Protein 6XKE (pdb70)

Radius of gyration: 22.36 Å; Cα contacts (8 Å, |Δi|>4): 364; chains: 3; bounding box: 43×56×66 Å

Secondary structure (DSSP, 8-state):
-HHHHHHHHHHHHT----TTS-HHHHHHHHHHHIIIIIHHHHHHHHTS-TTPPB-HHHHHHHHHHHHHHHHHHHHHHTTT-SSS-TT-HHHHHHHHHHHHHHHHHHHHHHHHHSB-/-HHHHHHHHHHHHT----TTS-HHHHHHHHHHHIIIIIHHHHHHHHTS-TTSPB-HHHHHHHHHHHHHHHHHHHHHHHT--SSS-TTSHHHHHHHHHHHHHHHHHHHHHHHTTSB-/-HHHHHHHHHHHHT----TTS-HHHHHHHHHHHIIIIIHHHHHHHHTS-TTSPB-HHHHHHHHHHHHHHHHHHHHHHTTT-SSS-TTSHHHHHHHHHHHHHHHHHHHHHHHTTSB-

Solvent-accessible surface area: 17767 Å² total; per-residue (Å²): 20,118,76,9,40,152,34,0,52,104,26,14,166,41,30,22,6,14,98,70,26,86,85,96,0,14,96,19,0,94,136,2,11,56,34,53,0,85,62,12,0,34,160,59,0,26,64,11,127,93,82,31,132,17,14,82,78,8,0,110,81,0,7,39,60,0,12,120,15,8,34,47,3,13,16,73,0,0,32,29,2,91,76,58,16,11,36,24,86,76,1,8,84,84,8,86,102,65,4,48,79,53,0,48,89,9,31,98,93,4,96,155,54,2,152,145,16,27,70,7,21,114,28,0,5,97,14,10,150,82,31,106,11,72,124,96,32,102,86,87,0,16,78,6,0,109,28,9,5,32,24,12,0,29,30,13,0,35,98,56,0,25,66,13,127,97,82,31,125,19,17,72,74,9,0,122,91,2,13,71,73,0,87,128,23,5,32,61,4,53,50,62,0,18,170,49,24,169,116,83,66,69,97,24,79,82,1,4,80,86,5,54,36,68,7,22,39,61,0,4,79,18,18,26,104,4,44,147,57,2,157,140,20,101,64,8,29,132,33,0,14,130,24,13,124,74,28,113,30,72,127,98,32,94,89,81,0,18,75,5,0,102,30,8,10,39,23,16,0,17,11,14,0,10,93,56,0,28,69,12,128,98,87,29,131,18,14,86,76,8,0,103,89,0,13,62,65,1,88,110,16,9,30,75,7,51,26,88,0,2,174,30,20,143,113,81,68,67,92,26,98,92,1,13,94,82,8,64,36,86,8,22,43,69,1,4,69,10,17,29,102,4,47,160,55,2,155,148

B-factor: mean 20.12, std 8.15, range [8.11, 71.42]

Sequence (348 aa):
ANNHIRTVLKLFRTIDLDDSKKSFYLTAAKYGIQTQLREPIIRIVGGYLPSTKLSEACVKNMISEVYEIEGDFYSKFSYACEDHAPYSVECLEDARDDYLTQLVELFKETKKCLREANNHIRTVLKLFRTIDLDDSKKSFYLTAAKYGIQTQLREPIIRIVGGYLPSTKLSEACVKNMISEVYEIEGDFYSKFSYACEDHAPYSVECLEDARDDYLTQLVELFKETKKCLREANNHIRTVLKLFRTIDLDDSKKSFYLTAAKYGIQTQLREPIIRIVGGYLPSTKLSEACVKNMISEVYEIEGDFYSKFSYACEDHAPYSVECLEDARDDYLTQLVELFKETKKCLRE

Organism: Anopheles albimanus (NCBI:txid7167)

Nearest PDB structures (foldseek):
  6xke-assembly1_A  TM=9.991E-01  e=1.517E-16  Anopheles albimanus
  8uh2-assembly1_C  TM=9.777E-01  e=3.648E-15  Anopheles albimanus
  6xl7-assembly1_A  TM=9.767E-01  e=8.725E-12  Anopheles freeborni
  6xmb-assembly1_B  TM=8.083E-01  e=5.800E-08  Anopheles stephensi
  6xmb-assembly2_C-2  TM=7.959E-01  e=2.539E-07  Anopheles stephensi

InterPro domains:
  IPR056799 Aegyptin/gSG7 salivary protein-like, four-helix bundle [PF25001] (26-140)

Foldseek 3Di:
DVVVLVLLVVLVVPQDQDVVPDPVLCVLLVVLCVPQPSVVVSVVVVPDDPPFDWDVVLSNVLSVVSNVLSVVLQCQQADVVDPDHRVDVCSNVVSSVVSSVVSNVSRVVSVVRGGD/DVVQLVLLVVLVVPQDQDPVADPVLVVLLVVLCVPQPNVVVSVVVVPDDPPFDFDSVLSNVLSVVSNVLSVVLQCQQAPVPDPDDRVDVVSSVVSNVVSNVSSNVSRVVSVVRGTD/DVVQLVLLVVLVVPQDDDVVADPVLVVLLVVLCVPLPSVVVSVVVVPDDPPFDFDSVLSNVLSVVSVVLSVVLQCQQAPVVDPDHRVDPVSNVVSNVVSNVVSNVSRVVSVVRGGD

Structure (mmCIF, N/CA/C/O backbone):
data_6XKE
#
_entry.id   6XKE
#
_cell.length_a   56.680
_cell.length_b   137.680
_cell.length_c   61.140
_cell.angle_alpha   90.000
_cell.angle_beta   90.000
_cell.angle_gamma   90.000
#
_symmetry.space_group_name_H-M   'P 21 21 2'
#
loop_
_entity.id
_entity.type
_entity.pdbx_description
1 polymer Albicin
2 non-polymer 'BROMIDE ION'
3 water water
#
loop_
_atom_site.group_PDB
_atom_site.id
_atom_site.type_symbol
_atom_site.label_atom_id
_atom_site.label_alt_id
_atom_site.label_comp_id
_atom_site.label_asym_id
_atom_site.label_entity_id
_atom_site.label_seq_id
_atom_site.pdbx_PDB_ins_code
_atom_site.Cartn_x
_atom_site.Cartn_y
_atom_site.Cartn_z
_atom_site.occupancy
_atom_site.B_iso_or_equiv
_atom_site.auth_seq_id
_atom_site.auth_comp_id
_atom_site.auth_asym_id
_atom_site.auth_atom_id
_atom_site.pdbx_PDB_model_num
ATOM 1 N N . ALA A 1 1 ? 15.307 6.182 63.161 1.00 18.87 1 ALA A N 1
ATOM 2 C CA . ALA A 1 1 ? 15.075 7.225 64.155 1.00 19.14 1 ALA A CA 1
ATOM 3 C C . ALA A 1 1 ? 15.516 8.564 63.589 1.00 18.75 1 ALA A C 1
ATOM 4 O O . ALA A 1 1 ? 15.825 8.668 62.408 1.00 17.90 1 ALA A O 1
ATOM 6 N N . ASN A 1 2 ? 15.545 9.595 64.432 1.00 19.87 2 ASN A N 1
ATOM 7 C CA . ASN A 1 2 ? 15.819 10.930 63.916 1.00 19.77 2 ASN A CA 1
ATOM 8 C C . ASN A 1 2 ? 17.275 11.126 63.536 1.00 19.65 2 ASN A C 1
ATOM 9 O O . ASN A 1 2 ? 17.572 12.001 62.717 1.00 19.73 2 ASN A O 1
ATOM 14 N N . ASN A 1 3 ? 18.191 10.338 64.102 1.00 20.22 3 ASN A N 1
ATOM 15 C CA . ASN A 1 3 ? 19.569 10.392 63.632 1.00 20.27 3 ASN A CA 1
ATOM 16 C C . ASN A 1 3 ? 19.666 9.920 62.182 1.00 19.38 3 ASN A C 1
ATOM 17 O O . ASN A 1 3 ? 20.361 10.537 61.370 1.00 18.41 3 ASN A O 1
ATOM 22 N N . HIS A 1 4 ? 18.950 8.847 61.828 1.00 17.80 4 HIS A N 1
ATOM 23 C CA . HIS A 1 4 ? 18.963 8.393 60.438 1.00 16.50 4 HIS A CA 1
ATOM 24 C C . HIS A 1 4 ? 18.321 9.412 59.515 1.00 17.69 4 HIS A C 1
ATOM 25 O O . HIS A 1 4 ? 18.807 9.632 58.398 1.00 17.01 4 HIS A O 1
ATOM 32 N N . ILE A 1 5 ? 17.222 10.027 59.956 1.00 15.81 5 ILE A N 1
ATOM 33 C CA . ILE A 1 5 ? 16.562 11.043 59.141 1.00 15.24 5 ILE A CA 1
ATOM 34 C C . ILE A 1 5 ? 17.522 12.184 58.838 1.00 18.37 5 ILE A C 1
ATOM 35 O O . ILE A 1 5 ? 17.631 12.637 57.689 1.00 16.95 5 ILE A O 1
ATOM 40 N N . ARG A 1 6 ? 18.257 12.640 59.849 1.00 17.97 6 ARG A N 1
ATOM 41 C CA . ARG A 1 6 ? 19.220 13.717 59.652 1.00 17.49 6 ARG A CA 1
ATOM 42 C C . ARG A 1 6 ? 20.256 13.340 58.600 1.00 17.93 6 ARG A C 1
ATOM 43 O O . ARG A 1 6 ? 20.540 14.121 57.687 1.00 17.96 6 ARG A O 1
ATOM 51 N N . THR A 1 7 ? 20.824 12.138 58.711 1.00 18.00 7 THR A N 1
ATOM 52 C CA . THR A 1 7 ? 21.840 11.690 57.759 1.00 18.88 7 THR A CA 1
ATOM 53 C C . THR A 1 7 ? 21.293 11.682 56.342 1.00 17.17 7 THR A C 1
ATOM 54 O O . THR A 1 7 ? 21.950 12.159 55.408 1.00 17.04 7 THR A O 1
ATOM 58 N N . VAL A 1 8 ? 20.076 11.167 56.167 1.00 15.97 8 VAL A N 1
ATOM 59 C CA . VAL A 1 8 ? 19.512 11.032 54.828 1.00 14.94 8 VAL A CA 1
ATOM 60 C C . VAL A 1 8 ? 19.127 12.394 54.265 1.00 16.14 8 VAL A C 1
ATOM 61 O O . VAL A 1 8 ? 19.397 12.685 53.094 1.00 15.73 8 VAL A O 1
ATOM 65 N N . LEU A 1 9 ? 18.525 13.262 55.088 1.00 16.25 9 LEU A N 1
ATOM 66 C CA . LEU A 1 9 ? 18.170 14.592 54.594 1.00 17.19 9 LEU A CA 1
ATOM 67 C C . LEU A 1 9 ? 19.413 15.369 54.185 1.00 19.23 9 LEU A C 1
ATOM 68 O O . LEU A 1 9 ? 19.411 16.052 53.155 1.00 17.58 9 LEU A O 1
ATOM 73 N N . LYS A 1 10 ? 20.495 15.262 54.965 1.00 17.57 10 LYS A N 1
ATOM 74 C CA . LYS A 1 10 ? 21.720 15.969 54.610 1.00 18.62 10 LYS A CA 1
ATOM 75 C C . LYS A 1 10 ? 22.263 15.473 53.273 1.00 20.75 10 LYS A C 1
ATOM 76 O O . LYS A 1 10 ? 22.708 16.277 52.445 1.00 21.51 10 LYS A O 1
ATOM 82 N N . LEU A 1 11 ? 22.177 14.163 53.014 1.00 16.53 11 LEU A N 1
ATOM 83 C CA . LEU A 1 11 ? 22.644 13.644 51.729 1.00 17.72 11 LEU A CA 1
ATOM 84 C C . LEU A 1 11 ? 21.768 14.125 50.580 1.00 18.90 11 LEU A C 1
ATOM 85 O O . LEU A 1 11 ? 22.283 14.466 49.509 1.00 18.74 11 LEU A O 1
ATOM 90 N N . PHE A 1 12 ? 20.447 14.154 50.765 1.00 16.36 12 PHE A N 1
ATOM 91 C CA . PHE A 1 12 ? 19.602 14.668 49.694 1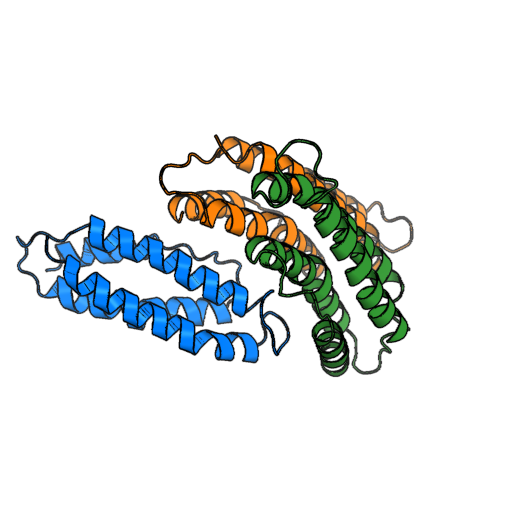.00 14.80 12 PHE A CA 1
ATOM 92 C C . PHE A 1 12 ? 19.870 16.136 49.432 1.00 19.32 12 PHE A C 1
ATOM 93 O O . PHE A 1 12 ? 19.768 16.588 48.282 1.00 18.38 12 PHE A O 1
ATOM 101 N N . ARG A 1 13 ? 20.229 16.892 50.468 1.00 18.84 13 ARG A N 1
ATOM 102 C CA . ARG A 1 13 ? 20.494 18.306 50.246 1.00 21.18 13 ARG A CA 1
ATOM 103 C C . ARG A 1 13 ? 21.761 18.546 49.440 1.00 22.52 13 ARG A C 1
ATOM 104 O O . ARG A 1 13 ? 21.938 19.656 48.925 1.00 26.51 13 ARG A O 1
ATOM 112 N N . THR A 1 14 ? 22.625 17.542 49.290 1.00 20.35 14 THR A N 1
ATOM 113 C CA . THR A 1 14 ? 23.793 17.696 48.434 1.00 26.01 14 THR A CA 1
ATOM 114 C C . THR A 1 14 ? 23.458 17.610 46.948 1.00 23.92 14 THR A C 1
ATOM 115 O O . THR A 1 14 ? 24.313 17.947 46.126 1.00 26.42 14 THR A O 1
ATOM 119 N N . ILE A 1 15 ? 22.249 17.184 46.583 1.00 18.44 15 ILE A N 1
ATOM 120 C CA . ILE A 1 15 ? 21.891 17.061 45.172 1.00 18.52 15 ILE A CA 1
ATOM 121 C C . ILE A 1 15 ? 21.845 18.450 44.549 1.00 17.76 15 ILE A C 1
ATOM 122 O O . ILE A 1 15 ? 21.069 19.311 44.980 1.00 21.51 15 ILE A O 1
ATOM 127 N N . ASP A 1 16 ? 22.660 18.662 43.513 1.00 15.63 16 ASP A N 1
ATOM 128 C CA . ASP A 1 16 ? 22.705 19.914 42.762 1.00 14.45 16 ASP A CA 1
ATOM 129 C C . ASP A 1 16 ? 22.338 19.607 41.312 1.00 15.14 16 ASP A C 1
ATOM 130 O O . ASP A 1 16 ? 23.123 18.986 40.592 1.00 15.21 16 ASP A O 1
ATOM 135 N N . LEU A 1 17 ? 21.155 20.045 40.875 1.00 14.00 17 LEU A N 1
ATOM 136 C CA . LEU A 1 17 ? 20.680 19.725 39.532 1.00 15.77 17 LEU A CA 1
ATOM 137 C C . LEU A 1 17 ? 20.997 20.800 38.498 1.00 17.06 17 LEU A C 1
ATOM 138 O O . LEU A 1 17 ? 20.661 20.606 37.326 1.00 15.45 17 LEU A O 1
ATOM 143 N N . ASP A 1 18 ? 21.635 21.898 38.913 1.00 14.38 18 ASP A N 1
ATOM 144 C CA . ASP A 1 18 ? 21.905 23.119 38.146 1.00 13.64 18 ASP A CA 1
ATOM 145 C C . ASP A 1 18 ? 20.690 24.032 38.210 1.00 15.95 18 ASP A C 1
ATOM 146 O O . ASP A 1 18 ? 19.758 23.921 37.406 1.00 14.63 18 ASP A O 1
ATOM 151 N N . ASP A 1 19 ? 20.715 24.959 39.155 1.00 19.77 19 ASP A N 1
ATOM 152 C CA . ASP A 1 19 ? 19.552 25.793 39.390 1.00 19.28 19 ASP A CA 1
ATOM 153 C C . ASP A 1 19 ? 19.364 26.863 38.329 1.00 19.38 19 ASP A C 1
ATOM 154 O O . ASP A 1 19 ? 18.433 27.672 38.446 1.00 20.52 19 ASP A O 1
ATOM 159 N N . SER A 1 20 ? 20.194 26.891 37.290 1.00 16.73 20 SER A N 1
ATOM 160 C CA . SER A 1 20 ? 19.920 27.774 36.172 1.00 16.20 20 SER A CA 1
ATOM 161 C C . SER A 1 20 ? 19.045 27.121 35.107 1.00 15.14 20 SER A C 1
ATOM 162 O O . SER A 1 20 ? 18.661 27.805 34.149 1.00 18.37 20 SER A O 1
ATOM 165 N N . LYS A 1 21 ? 18.706 25.833 35.249 1.00 14.99 21 LYS A N 1
ATOM 166 C CA . LYS A 1 21 ? 17.773 25.191 34.323 1.00 12.90 21 LYS A CA 1
ATOM 167 C C . LYS A 1 21 ? 16.384 25.835 34.434 1.00 14.74 21 LYS A C 1
ATOM 168 O O . LYS A 1 21 ? 16.076 26.535 35.403 1.00 15.84 21 LYS A O 1
ATOM 174 N N . LYS A 1 22 ? 15.542 25.591 33.425 1.00 14.00 22 LYS A N 1
ATOM 175 C CA . LYS A 1 22 ? 14.188 26.165 33.415 1.00 14.82 22 LYS A CA 1
ATOM 176 C C . LYS A 1 22 ? 13.482 25.897 34.739 1.00 13.98 22 LYS A C 1
ATOM 177 O O . LYS A 1 22 ? 13.496 24.774 35.240 1.00 12.95 22 LYS A O 1
ATOM 183 N N . SER A 1 23 ? 12.848 26.935 35.294 1.00 14.65 23 SER A N 1
ATOM 184 C CA . SER A 1 23 ? 12.222 26.796 36.610 1.00 14.50 23 SER A CA 1
ATOM 185 C C . SER A 1 23 ? 11.208 25.667 36.625 1.00 14.38 23 SER A C 1
ATOM 186 O O . SER A 1 23 ? 11.156 24.880 37.573 1.00 13.27 23 SER A O 1
ATOM 189 N N . PHE A 1 24 ? 10.389 25.576 35.575 1.00 15.14 24 PHE A N 1
ATOM 190 C CA . PHE A 1 24 ? 9.329 24.580 35.573 1.00 13.89 24 PHE A CA 1
ATOM 191 C C . PHE A 1 24 ? 9.880 23.173 35.416 1.00 13.76 24 PHE A C 1
ATOM 192 O O . PHE A 1 24 ? 9.265 22.220 35.910 1.00 14.65 24 PHE A O 1
ATOM 200 N N . TYR A 1 25 ? 11.051 23.026 34.782 1.00 12.21 25 TYR A N 1
ATOM 201 C CA . TYR A 1 25 ? 11.718 21.729 34.735 1.00 12.07 25 TYR A CA 1
ATOM 202 C C . TYR A 1 25 ? 12.248 21.342 36.114 1.00 12.95 25 TYR A C 1
ATOM 203 O O . TYR A 1 25 ? 12.028 20.215 36.584 1.00 12.22 25 TYR A O 1
ATOM 212 N N . LEU A 1 26 ? 12.925 22.276 36.788 1.00 11.98 26 LEU A N 1
ATOM 213 C CA . LEU A 1 26 ? 13.447 21.982 38.119 1.00 11.63 26 LEU A CA 1
ATOM 214 C C . LEU A 1 26 ? 12.323 21.631 39.082 1.00 12.13 26 LEU A C 1
ATOM 215 O O . LEU A 1 26 ? 12.476 20.730 39.915 1.00 11.82 26 LEU A O 1
ATOM 220 N N . THR A 1 27 ? 11.201 22.353 39.000 1.00 11.73 27 THR A N 1
ATOM 221 C CA . THR A 1 27 ? 10.044 22.039 39.834 1.00 11.98 27 THR A CA 1
ATOM 222 C C . THR A 1 27 ? 9.623 20.588 39.650 1.00 11.61 27 THR A C 1
ATOM 223 O O . THR A 1 27 ? 9.399 19.861 40.625 1.00 12.65 27 THR A O 1
ATOM 227 N N . ALA A 1 28 ? 9.518 20.146 38.397 1.00 11.70 28 ALA A N 1
ATOM 228 C CA . ALA A 1 28 ? 9.130 18.763 38.131 1.00 10.80 28 ALA A CA 1
ATOM 229 C C . ALA A 1 28 ? 10.197 17.783 38.597 1.00 11.37 28 ALA A C 1
ATOM 230 O O . ALA A 1 28 ? 9.884 16.772 39.245 1.00 11.47 28 ALA A O 1
ATOM 232 N N . ALA A 1 29 ? 11.460 18.044 38.243 1.00 10.38 29 ALA A N 1
ATOM 233 C CA . ALA A 1 29 ? 12.524 17.100 38.582 1.00 10.59 29 ALA A CA 1
ATOM 234 C C . ALA A 1 29 ? 12.658 16.939 40.092 1.00 10.88 29 ALA A C 1
ATOM 235 O O . ALA A 1 29 ? 12.773 15.812 40.593 1.00 11.63 29 ALA A O 1
ATOM 237 N N . LYS A 1 30 ? 12.607 18.048 40.833 1.00 11.24 30 LYS A N 1
ATOM 238 C CA . LYS A 1 30 ? 12.745 17.984 42.285 1.00 11.34 30 LYS A CA 1
ATOM 239 C C . LYS A 1 30 ? 11.534 17.320 42.919 1.00 11.85 30 LYS A C 1
ATOM 240 O O . LYS A 1 30 ? 11.673 16.557 43.882 1.00 11.61 30 LYS A O 1
ATOM 246 N N . TYR A 1 31 ? 10.340 17.580 42.389 1.00 11.18 31 TYR A N 1
ATOM 247 C CA . TYR A 1 31 ? 9.148 16.966 42.957 1.00 11.21 31 TYR A CA 1
ATOM 248 C C . TYR A 1 31 ? 9.181 15.454 42.771 1.00 11.29 31 TYR A C 1
ATOM 249 O O . TYR A 1 31 ? 8.755 14.699 43.652 1.00 12.51 31 TYR A O 1
ATOM 258 N N . GLY A 1 32 ? 9.685 14.991 41.626 1.00 10.82 32 GLY A N 1
ATOM 259 C CA . GLY A 1 32 ? 9.819 13.555 41.433 1.00 9.91 32 GLY A CA 1
ATOM 260 C C . GLY A 1 32 ? 10.785 12.924 42.420 1.00 12.82 32 GLY A C 1
ATOM 261 O O . GLY A 1 32 ? 10.496 11.865 42.985 1.00 12.76 32 GLY A O 1
ATOM 262 N N . ILE A 1 33 ? 11.929 13.573 42.656 1.00 10.82 33 ILE A N 1
ATOM 263 C CA . ILE A 1 33 ? 12.898 13.054 43.631 1.00 10.42 33 ILE A CA 1
ATOM 264 C C . ILE A 1 33 ? 12.276 13.038 45.023 1.00 13.26 33 ILE A C 1
ATOM 265 O O . ILE A 1 33 ? 12.389 12.050 45.764 1.00 12.76 33 ILE A O 1
ATOM 270 N N . GLN A 1 34 ? 11.606 14.136 45.387 1.00 11.50 34 GLN A N 1
ATOM 271 C CA . GLN A 1 34 ? 10.939 14.247 46.683 1.00 13.17 34 GLN A CA 1
ATOM 272 C C . GLN A 1 34 ? 9.921 13.132 46.886 1.00 15.40 34 GLN A C 1
ATOM 273 O O . GLN A 1 34 ? 9.885 12.490 47.943 1.00 14.18 34 GLN A O 1
ATOM 279 N N . THR A 1 35 ? 9.088 12.873 45.879 1.00 13.09 35 THR A N 1
ATOM 280 C CA . THR A 1 35 ? 7.954 11.987 46.098 1.00 13.19 35 THR A CA 1
ATOM 281 C C . THR A 1 35 ? 8.312 10.526 45.880 1.00 13.52 35 THR A C 1
ATOM 282 O O . THR A 1 35 ? 7.736 9.655 46.537 1.00 15.65 35 THR A O 1
ATOM 286 N N . GLN A 1 36 ? 9.254 10.239 44.990 1.00 12.34 36 GLN A N 1
ATOM 287 C CA . GLN A 1 36 ? 9.580 8.852 44.697 1.00 13.59 36 GLN A CA 1
ATOM 288 C C . GLN A 1 36 ? 10.757 8.328 45.497 1.00 13.86 36 GLN A C 1
ATOM 289 O O . GLN A 1 36 ? 10.921 7.106 45.575 1.00 14.49 36 GLN A O 1
ATOM 295 N N . LEU A 1 37 ? 11.586 9.201 46.073 1.00 13.00 37 LEU A N 1
ATOM 296 C CA . LEU A 1 37 ? 12.798 8.752 46.758 1.00 12.56 37 LEU A CA 1
ATOM 297 C C . LEU A 1 37 ? 12.900 9.308 48.175 1.00 13.79 37 LEU A C 1
ATOM 298 O O . LEU A 1 37 ? 12.979 8.528 49.133 1.00 14.57 37 LEU A O 1
ATOM 303 N N . ARG A 1 38 ? 12.912 10.639 48.329 1.00 12.74 38 ARG A N 1
ATOM 304 C CA . ARG A 1 38 ? 13.209 11.210 49.647 1.00 13.41 38 ARG A CA 1
ATOM 305 C C . ARG A 1 38 ? 12.131 10.857 50.667 1.00 17.71 38 ARG A C 1
ATOM 306 O O . ARG A 1 38 ? 12.436 10.326 51.741 1.00 15.75 38 ARG A O 1
ATOM 314 N N . GLU A 1 39 ? 10.866 11.126 50.344 1.00 15.64 39 GLU A N 1
ATOM 315 C CA . GLU A 1 39 ? 9.797 10.854 51.308 1.00 16.33 39 GLU A CA 1
ATOM 316 C C . GLU A 1 39 ? 9.700 9.379 51.655 1.00 17.49 39 GLU A C 1
ATOM 317 O O . GLU A 1 39 ? 9.627 9.059 52.857 1.00 17.74 39 GLU A O 1
ATOM 323 N N . PRO A 1 40 ? 9.699 8.437 50.710 1.00 15.96 40 PRO A N 1
ATOM 324 C CA . PRO A 1 40 ? 9.599 7.032 51.130 1.00 17.21 40 PRO A CA 1
ATOM 325 C C . PRO A 1 40 ? 10.830 6.544 51.881 1.00 16.64 40 PRO A C 1
ATOM 326 O O . PRO A 1 40 ? 10.682 5.727 52.801 1.00 17.38 40 PRO A O 1
ATOM 330 N N . ILE A 1 41 ? 12.033 7.027 51.554 1.00 16.11 41 ILE A N 1
ATOM 331 C CA . ILE A 1 41 ? 13.211 6.571 52.295 1.00 14.34 41 ILE A CA 1
ATOM 332 C C . ILE A 1 41 ? 13.183 7.118 53.715 1.00 15.25 41 ILE A C 1
ATOM 333 O O . ILE A 1 41 ? 13.517 6.408 54.675 1.00 15.23 41 ILE A O 1
ATOM 338 N N . ILE A 1 42 ? 12.764 8.376 53.873 1.00 15.05 42 ILE A N 1
ATOM 339 C CA . ILE A 1 42 ? 12.662 8.977 55.202 1.00 16.10 42 ILE A CA 1
ATOM 340 C C . ILE A 1 42 ? 11.648 8.226 56.052 1.00 17.35 42 ILE A C 1
ATOM 341 O O . ILE A 1 42 ? 11.860 8.019 57.259 1.00 18.31 42 ILE A O 1
ATOM 346 N N . ARG A 1 43 ? 10.524 7.824 55.451 1.00 18.19 43 ARG A N 1
ATOM 347 C CA . ARG A 1 43 ? 9.556 7.003 56.172 1.00 19.74 43 ARG A CA 1
ATOM 348 C C . ARG A 1 43 ? 10.202 5.729 56.691 1.00 21.32 43 ARG A C 1
ATOM 349 O O . ARG A 1 43 ? 9.997 5.345 57.846 1.00 21.52 43 ARG A O 1
ATOM 357 N N . ILE A 1 44 ? 10.995 5.067 55.852 1.00 17.60 44 ILE A N 1
ATOM 358 C CA . ILE A 1 44 ? 11.619 3.811 56.254 1.00 17.18 44 ILE A CA 1
ATOM 359 C C . ILE A 1 44 ? 12.637 4.040 57.368 1.00 16.84 44 ILE A C 1
ATOM 360 O O . ILE A 1 44 ? 12.571 3.400 58.426 1.00 17.56 44 ILE A O 1
ATOM 365 N N . VAL A 1 45 ? 13.589 4.958 57.164 1.00 17.21 45 VAL A N 1
ATOM 366 C CA . VAL A 1 45 ? 14.674 5.059 58.137 1.00 16.08 45 VAL A CA 1
ATOM 367 C C . VAL A 1 45 ? 14.216 5.746 59.418 1.00 19.11 45 VAL A C 1
ATOM 368 O O . VAL A 1 45 ? 14.811 5.516 60.483 1.00 17.25 45 VAL A O 1
ATOM 372 N N . GLY A 1 46 ? 13.146 6.539 59.363 1.00 16.91 46 GLY A N 1
ATOM 373 C CA . GLY A 1 46 ? 12.576 7.061 60.595 1.00 18.25 46 GLY A CA 1
ATOM 374 C C . GLY A 1 46 ? 12.118 5.969 61.541 1.00 20.24 46 GLY A C 1
ATOM 375 O O . GLY A 1 46 ? 12.163 6.138 62.762 1.00 21.90 46 GLY A O 1
ATOM 376 N N . GLY A 1 47 ? 11.697 4.828 60.999 1.00 17.17 47 GLY A N 1
ATOM 377 C CA . GLY A 1 47 ? 11.256 3.728 61.829 1.00 22.27 47 GLY A CA 1
ATOM 378 C C . GLY A 1 47 ? 12.356 2.892 62.444 1.00 21.31 47 GLY A C 1
ATOM 379 O O . GLY A 1 47 ? 12.066 2.062 63.311 1.00 23.00 47 GLY A O 1
ATOM 380 N N . TYR A 1 48 ? 13.604 3.069 62.020 1.00 19.55 48 TYR A N 1
ATOM 381 C CA . TYR A 1 48 ? 14.684 2.278 62.599 1.00 18.45 48 TYR A CA 1
ATOM 382 C C . TYR A 1 48 ? 14.882 2.622 64.070 1.00 19.56 48 TYR A C 1
ATOM 383 O O . TYR A 1 48 ? 14.707 3.765 64.490 1.00 19.67 48 TYR A O 1
ATOM 392 N N . LEU A 1 49 ? 15.279 1.623 64.851 1.00 20.58 49 LEU A N 1
ATOM 393 C CA . LEU A 1 49 ? 15.771 1.902 66.189 1.00 23.19 49 LEU A CA 1
ATOM 394 C C . LEU A 1 49 ? 17.016 2.780 66.092 1.00 21.57 49 LEU A C 1
ATOM 395 O O . LEU A 1 49 ? 17.778 2.675 65.130 1.00 20.83 49 LEU A O 1
ATOM 400 N N . PRO A 1 50 ? 17.251 3.648 67.080 1.00 22.48 50 PRO A N 1
ATOM 401 C CA . PRO A 1 50 ? 18.392 4.580 66.979 1.00 23.42 50 PRO A CA 1
ATOM 402 C C . PRO A 1 50 ? 19.737 3.901 66.769 1.00 23.03 50 PRO A C 1
ATOM 403 O O . PRO A 1 50 ? 20.602 4.465 66.085 1.00 23.44 50 PRO A O 1
ATOM 407 N N . SER A 1 51 ? 19.927 2.695 67.302 1.00 23.81 51 SER A N 1
ATOM 408 C CA . SER A 1 51 ? 21.195 1.991 67.177 1.00 24.55 51 SER A CA 1
ATOM 409 C C . SER A 1 51 ? 21.339 1.249 65.855 1.00 23.55 51 SER A C 1
ATOM 410 O O . SER A 1 51 ? 22.423 0.730 65.570 1.00 25.01 51 SER A O 1
ATOM 413 N N . THR A 1 52 ? 20.283 1.177 65.053 1.00 22.23 52 THR A N 1
ATOM 414 C CA . THR A 1 52 ? 20.380 0.471 63.785 1.00 24.04 52 THR A CA 1
ATOM 415 C C . THR A 1 52 ? 21.366 1.181 62.868 1.00 22.44 52 THR A C 1
ATOM 416 O O . THR A 1 52 ? 21.389 2.408 62.788 1.00 21.91 52 THR A O 1
ATOM 420 N N . LYS A 1 53 ? 22.212 0.405 62.200 1.00 22.77 53 LYS A N 1
ATOM 421 C CA . LYS A 1 53 ? 23.206 0.970 61.296 1.00 23.42 53 LYS A CA 1
ATOM 422 C C . LYS A 1 53 ? 22.624 1.115 59.891 1.00 24.82 53 LYS A C 1
ATOM 423 O O . LYS A 1 53 ? 22.197 0.134 59.273 1.00 24.65 53 LYS A O 1
ATOM 429 N N . LEU A 1 54 ? 22.597 2.347 59.406 1.00 19.06 54 LEU A N 1
ATOM 430 C CA . LEU A 1 54 ? 22.185 2.674 58.053 1.00 22.21 54 LEU A CA 1
ATOM 431 C C . LEU A 1 54 ? 23.396 2.603 57.132 1.00 23.39 54 LEU A C 1
ATOM 432 O O . LEU A 1 54 ? 24.490 3.025 57.511 1.00 24.33 54 LEU A O 1
ATOM 437 N N . SER A 1 55 ? 23.209 2.048 55.929 1.00 19.95 55 SER A N 1
ATOM 438 C CA . SER A 1 55 ? 24.309 1.961 54.967 1.00 24.87 55 SER A CA 1
ATOM 439 C C . SER A 1 55 ? 24.441 3.283 54.222 1.00 21.64 55 SER A C 1
ATOM 440 O O . SER A 1 55 ? 23.662 3.586 53.315 1.00 20.58 55 SER A O 1
ATOM 443 N N . GLU A 1 56 ? 25.447 4.074 54.592 1.00 24.96 56 GLU A N 1
ATOM 444 C CA . GLU A 1 56 ? 25.666 5.315 53.862 1.00 22.77 56 GLU A CA 1
ATOM 445 C C . GLU A 1 56 ? 26.085 5.039 52.421 1.00 21.33 56 GLU A C 1
ATOM 446 O O . GLU A 1 56 ? 25.702 5.791 51.516 1.00 22.22 56 GLU A O 1
ATOM 452 N N . ALA A 1 57 ? 26.825 3.948 52.186 1.00 23.39 57 ALA A N 1
ATOM 453 C CA . ALA A 1 57 ? 27.194 3.588 50.817 1.00 22.16 57 ALA A CA 1
ATOM 454 C C . ALA A 1 57 ? 25.954 3.373 49.955 1.00 23.43 57 ALA A C 1
ATOM 455 O O . ALA A 1 57 ? 25.901 3.815 48.802 1.00 19.96 57 ALA A O 1
ATOM 457 N N . CYS A 1 58 ? 24.941 2.708 50.509 1.00 19.75 58 CYS A N 1
ATOM 458 C CA . CYS A 1 58 ? 23.680 2.512 49.797 1.00 20.68 58 CYS A CA 1
ATOM 459 C C . CYS A 1 58 ? 23.028 3.842 49.423 1.00 17.27 58 CYS A C 1
ATOM 460 O O . CYS A 1 58 ? 22.575 4.027 48.287 1.00 16.89 58 CYS A O 1
ATOM 463 N N . VAL A 1 59 ? 22.952 4.775 50.377 1.00 16.82 59 VAL A N 1
ATOM 464 C CA . VAL A 1 59 ? 22.319 6.063 50.109 1.00 16.29 59 VAL A CA 1
ATOM 465 C C . VAL A 1 59 ? 23.148 6.870 49.119 1.00 16.95 59 VAL A C 1
ATOM 466 O O . VAL A 1 59 ? 22.602 7.511 48.213 1.00 15.66 59 VAL A O 1
ATOM 470 N N . LYS A 1 60 ? 24.478 6.840 49.263 1.00 18.34 60 LYS A N 1
ATOM 471 C CA . LYS A 1 60 ? 25.326 7.607 48.355 1.00 18.73 60 LYS A CA 1
ATOM 472 C C . LYS A 1 60 ? 25.239 7.071 46.933 1.00 18.48 60 LYS A C 1
ATOM 473 O O . LYS A 1 60 ? 25.260 7.849 45.972 1.00 17.91 60 LYS A O 1
ATOM 479 N N . ASN A 1 61 ? 25.129 5.752 46.769 1.00 18.20 61 ASN A N 1
ATOM 480 C CA . ASN A 1 61 ? 24.948 5.221 45.421 1.00 18.81 61 ASN A CA 1
ATOM 481 C C . ASN A 1 61 ? 23.613 5.656 44.845 1.00 18.97 61 ASN A C 1
ATOM 482 O O . ASN A 1 61 ? 23.501 5.934 43.642 1.00 17.94 61 ASN A O 1
ATOM 487 N N . MET A 1 62 ? 22.586 5.719 45.691 1.00 16.06 62 MET A N 1
ATOM 488 C CA . MET A 1 62 ? 21.300 6.234 45.249 1.00 14.98 62 MET A CA 1
ATOM 489 C C . MET A 1 62 ? 21.445 7.669 44.761 1.00 15.54 62 MET A C 1
ATOM 490 O O . MET A 1 62 ? 20.934 8.011 43.688 1.00 15.90 62 MET A O 1
ATOM 495 N N . ILE A 1 63 ? 22.176 8.504 45.508 1.00 14.66 63 ILE A N 1
ATOM 496 C CA . ILE A 1 63 ? 22.371 9.895 45.087 1.00 16.16 63 ILE A CA 1
ATOM 497 C C . ILE A 1 63 ? 23.047 9.943 43.720 1.00 16.53 63 ILE A C 1
ATOM 498 O O . ILE A 1 63 ? 22.641 10.711 42.837 1.00 15.74 63 ILE A O 1
ATOM 503 N N . SER A 1 64 ? 24.098 9.135 43.533 1.00 14.62 64 SER A N 1
ATOM 504 C CA . SER A 1 64 ? 24.810 9.113 42.250 1.00 17.35 64 SER A CA 1
ATOM 505 C C . SER A 1 64 ? 23.874 8.764 41.101 1.00 18.29 64 SER A C 1
ATOM 506 O O . SER A 1 64 ? 23.961 9.352 40.015 1.00 17.25 64 SER 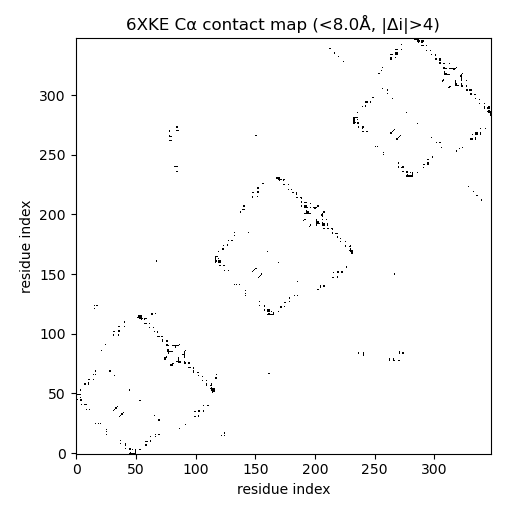A O 1
ATOM 509 N N . GLU A 1 65 ? 22.967 7.812 41.318 1.00 15.88 65 GLU A N 1
ATOM 510 C CA . GLU A 1 65 ? 22.066 7.431 40.240 1.00 15.03 65 GLU A CA 1
ATOM 511 C C . GLU A 1 65 ? 21.020 8.504 39.971 1.00 15.86 65 GLU A C 1
ATOM 512 O O . GLU A 1 65 ? 20.569 8.644 38.826 1.00 16.71 65 GLU A O 1
ATOM 518 N N . VAL A 1 66 ? 20.615 9.263 40.993 1.00 12.93 66 VAL A N 1
ATOM 519 C CA . VAL A 1 66 ? 19.720 10.392 40.752 1.00 11.94 66 VAL A CA 1
ATOM 520 C C . VAL A 1 66 ? 20.330 11.345 39.733 1.00 13.88 66 VAL A C 1
ATOM 521 O O . VAL A 1 66 ? 19.640 11.825 38.824 1.00 13.88 66 VAL A O 1
ATOM 525 N N . TYR A 1 67 ? 21.628 11.629 39.851 1.00 13.72 67 TYR A N 1
ATOM 526 C CA . TYR A 1 67 ? 22.239 12.516 38.863 1.00 12.80 67 TYR A CA 1
ATOM 527 C C . TYR A 1 67 ? 22.158 11.926 37.460 1.00 15.05 67 TYR A C 1
ATOM 528 O O . TYR A 1 67 ? 21.911 12.649 36.487 1.00 15.05 67 TYR A O 1
ATOM 537 N N . GLU A 1 68 ? 22.372 10.620 37.327 1.00 13.94 68 GLU A N 1
ATOM 538 C CA . GLU A 1 68 ? 22.302 10.007 36.004 1.00 13.85 68 GLU A CA 1
ATOM 539 C C . GLU A 1 68 ? 20.882 10.047 35.458 1.00 14.74 68 GLU A C 1
ATOM 540 O O . GLU A 1 68 ? 20.669 10.338 34.270 1.00 14.77 68 GLU A O 1
ATOM 546 N N . ILE A 1 69 ? 19.899 9.756 36.310 1.00 13.08 69 ILE A N 1
ATOM 547 C CA . ILE A 1 69 ? 18.512 9.709 35.859 1.00 13.63 69 ILE A CA 1
ATOM 548 C C . ILE A 1 69 ? 18.013 11.102 35.506 1.00 14.24 69 ILE A C 1
ATOM 549 O O . ILE A 1 69 ? 17.331 11.290 34.488 1.00 13.84 69 ILE A O 1
ATOM 554 N N . GLU A 1 70 ? 18.340 12.101 36.334 1.00 13.70 70 GLU A N 1
ATOM 555 C CA . GLU A 1 70 ? 17.923 13.463 36.016 1.00 12.23 70 GLU A CA 1
ATOM 556 C C . GLU A 1 70 ? 18.637 13.980 34.772 1.00 13.38 70 GLU A C 1
ATOM 557 O O . GLU A 1 70 ? 18.039 14.706 33.971 1.00 13.01 70 GLU A O 1
ATOM 563 N N . GLY A 1 71 ? 19.911 13.623 34.587 1.00 13.49 71 GLY A N 1
ATOM 564 C CA . GLY A 1 71 ? 20.596 14.033 33.371 1.00 13.33 71 GLY A CA 1
ATOM 565 C C . GLY A 1 71 ? 19.915 13.492 32.129 1.00 15.45 71 GLY A C 1
ATOM 566 O O . GLY A 1 71 ? 19.799 14.183 31.114 1.00 14.11 71 GLY A O 1
ATOM 567 N N . ASP A 1 72 ? 19.431 12.253 32.201 1.00 13.77 72 ASP A N 1
ATOM 568 C CA . ASP A 1 72 ? 18.702 11.681 31.074 1.00 13.81 72 ASP A CA 1
ATOM 569 C C . ASP A 1 72 ? 17.398 12.439 30.829 1.00 13.65 72 ASP A C 1
ATOM 570 O O . ASP A 1 72 ? 17.058 12.759 29.681 1.00 14.17 72 ASP A O 1
ATOM 575 N N . PHE A 1 73 ? 16.659 12.730 31.903 1.00 13.01 73 PHE A N 1
ATOM 576 C CA . PHE A 1 73 ? 15.436 13.528 31.818 1.00 11.73 73 PHE A CA 1
ATOM 577 C C . PHE A 1 73 ? 15.725 14.866 31.154 1.00 11.57 73 PHE A C 1
ATOM 578 O O . PHE A 1 73 ? 15.036 15.273 30.209 1.00 12.07 73 PHE A O 1
ATOM 586 N N . TYR A 1 74 ? 16.784 15.539 31.608 1.00 12.03 74 TYR A N 1
ATOM 587 C CA . TYR A 1 74 ? 17.072 16.873 31.087 1.00 11.90 74 TYR A CA 1
ATOM 588 C C . TYR A 1 74 ? 17.429 16.830 29.608 1.00 13.39 74 TYR A C 1
ATOM 589 O O . TYR A 1 74 ? 17.023 17.715 28.842 1.00 14.94 74 TYR A O 1
ATOM 598 N N . SER A 1 75 ? 18.187 15.818 29.190 1.00 13.14 75 SER A N 1
ATOM 599 C CA . SER A 1 75 ? 18.539 15.716 27.775 1.00 13.80 75 SER A CA 1
ATOM 600 C C . SER A 1 75 ? 17.287 15.558 26.918 1.00 14.94 75 SER A C 1
ATOM 601 O O . SER A 1 75 ? 17.156 16.203 25.871 1.00 16.06 75 SER A O 1
ATOM 604 N N . LYS A 1 76 ? 16.333 14.744 27.369 1.00 12.66 76 LYS A N 1
ATOM 605 C CA . LYS A 1 76 ? 15.108 14.528 26.607 1.00 13.24 76 LYS A CA 1
ATOM 606 C C . LYS A 1 76 ? 14.147 15.707 26.696 1.00 13.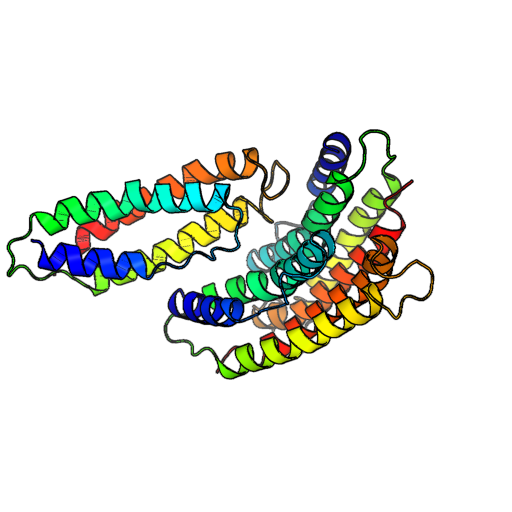84 76 LYS A C 1
ATOM 607 O O . LYS A 1 76 ? 13.310 15.879 25.800 1.00 16.55 76 LYS A O 1
ATOM 613 N N . PHE A 1 77 ? 14.264 16.513 27.748 1.00 12.54 77 PHE A N 1
ATOM 614 C CA . PHE A 1 77 ? 13.493 17.743 27.866 1.00 14.50 77 PHE A CA 1
ATOM 615 C C . PHE A 1 77 ? 14.020 18.809 26.924 1.00 15.82 77 PHE A C 1
ATOM 616 O O . PHE A 1 77 ? 13.244 19.635 26.417 1.00 16.78 77 PHE A O 1
ATOM 624 N N . SER A 1 78 ? 15.325 18.797 26.678 1.00 13.63 78 SER A N 1
ATOM 625 C CA . SER A 1 78 ? 15.952 19.864 25.919 1.00 15.74 78 SER A CA 1
ATOM 626 C C . SER A 1 78 ? 16.452 19.358 24.566 1.00 13.40 78 SER A C 1
ATOM 627 O O . SER A 1 78 ? 15.635 19.062 23.688 1.00 15.08 78 SER A O 1
ATOM 630 N N . TYR A 1 79 ? 17.774 19.265 24.378 1.00 14.09 79 TYR A N 1
ATOM 631 C CA . TYR A 1 79 ? 18.327 19.130 23.027 1.00 14.74 79 TYR A CA 1
ATOM 632 C C . TYR A 1 79 ? 17.930 17.823 22.350 1.00 15.23 79 TYR A C 1
ATOM 633 O O . TYR A 1 79 ? 17.807 17.784 21.115 1.00 16.25 79 TYR A O 1
ATOM 642 N N . ALA A 1 80 ? 17.719 16.760 23.119 1.00 14.72 80 ALA A N 1
ATOM 643 C CA . ALA A 1 80 ? 17.401 15.463 22.541 1.00 16.28 80 ALA A CA 1
ATOM 644 C C . ALA A 1 80 ? 15.903 15.227 22.419 1.00 17.83 80 ALA A C 1
ATOM 645 O O . ALA A 1 80 ? 15.491 14.127 22.036 1.00 20.13 80 ALA A O 1
ATOM 647 N N . CYS A 1 81 ? 15.082 16.229 22.705 1.00 15.21 81 CYS A N 1
ATOM 648 C CA . CYS A 1 81 ? 13.653 16.061 22.514 1.00 19.35 81 CYS A CA 1
ATOM 649 C C . CYS A 1 81 ? 13.330 15.849 21.047 1.00 23.63 81 CYS A C 1
ATOM 650 O O . CYS A 1 81 ? 13.689 16.661 20.190 1.00 20.88 81 CYS A O 1
ATOM 653 N N . GLU A 1 82 ? 12.596 14.782 20.778 1.00 31.74 82 GLU A N 1
ATOM 654 C CA . GLU A 1 82 ? 12.398 14.258 19.438 1.00 37.42 82 GLU A CA 1
ATOM 655 C C . GLU A 1 82 ? 11.202 14.897 18.740 1.00 35.76 82 GLU A C 1
ATOM 656 O O . GLU A 1 82 ? 11.308 15.323 17.586 1.00 35.93 82 GLU A O 1
ATOM 662 N N . ASP A 1 83 ? 10.074 15.002 19.436 1.00 33.92 83 ASP A N 1
ATOM 663 C CA . ASP A 1 83 ? 8.805 15.313 18.798 1.00 35.46 83 ASP A CA 1
ATOM 664 C C . ASP A 1 83 ? 8.402 16.773 18.934 1.00 30.41 83 ASP A C 1
ATOM 665 O O . ASP A 1 83 ? 7.434 17.188 18.290 1.00 34.36 83 ASP A O 1
ATOM 670 N N . HIS A 1 84 ? 9.105 17.557 19.748 1.00 27.05 84 HIS A N 1
ATOM 671 C CA . HIS A 1 84 ? 8.705 18.932 20.015 1.00 22.71 84 HIS A CA 1
ATOM 672 C C . HIS A 1 84 ? 9.944 19.793 20.207 1.00 25.04 84 HIS A C 1
ATOM 673 O O . HIS A 1 84 ? 11.077 19.306 20.190 1.00 23.09 84 HIS A O 1
ATOM 680 N N . ALA A 1 85 ? 9.710 21.086 20.389 1.00 21.27 85 ALA A N 1
ATOM 681 C CA . ALA A 1 85 ? 10.805 22.034 20.536 1.00 22.94 85 ALA A CA 1
ATOM 682 C C . ALA A 1 85 ? 11.485 21.857 21.889 1.00 18.49 85 ALA A C 1
ATOM 683 O O . ALA A 1 85 ? 10.805 21.650 22.900 1.00 19.40 85 ALA A O 1
ATOM 685 N N . PRO A 1 86 ? 12.814 21.937 21.943 1.00 15.95 86 PRO A N 1
ATOM 686 C CA . PRO A 1 86 ? 13.498 21.852 23.237 1.00 15.11 86 PRO A CA 1
ATOM 687 C C . PRO A 1 86 ? 12.873 22.811 24.241 1.00 19.57 86 PRO A C 1
ATOM 688 O O . PRO A 1 86 ? 12.469 23.927 23.897 1.00 19.80 86 PRO A O 1
ATOM 692 N N . TYR A 1 87 ? 12.740 22.331 25.475 1.00 17.31 87 TYR A N 1
ATOM 693 C CA . TYR A 1 87 ? 12.142 23.032 26.619 1.00 19.32 87 TYR A CA 1
ATOM 694 C C . TYR A 1 87 ? 10.622 23.134 26.556 1.00 17.77 87 TYR A C 1
ATOM 695 O O . TYR A 1 87 ? 10.014 23.747 27.445 1.00 20.24 87 TYR A O 1
ATOM 704 N N . SER A 1 88 ? 9.973 22.523 25.572 1.00 21.56 88 SER A N 1
ATOM 705 C CA . SER A 1 88 ? 8.523 22.607 25.504 1.00 18.95 88 SER A CA 1
ATOM 706 C C . SER A 1 88 ? 7.877 21.743 26.593 1.00 20.53 88 SER A C 1
ATOM 707 O O . SER A 1 88 ? 8.467 20.783 27.098 1.00 20.21 88 SER A O 1
ATOM 710 N N . VAL A 1 89 ? 6.641 22.101 26.954 1.00 21.47 89 VAL A N 1
ATOM 711 C CA . VAL A 1 89 ? 5.934 21.328 27.966 1.00 22.38 89 VAL A CA 1
ATOM 712 C C . VAL A 1 89 ? 5.646 19.936 27.440 1.00 23.59 89 VAL A C 1
ATOM 713 O O . VAL A 1 89 ? 5.587 18.970 28.214 1.00 20.39 89 VAL A O 1
ATOM 717 N N . GLU A 1 90 ? 5.500 19.800 26.122 1.00 21.16 90 GLU A N 1
ATOM 718 C CA . GLU A 1 90 ? 5.322 18.474 25.548 1.00 24.19 90 GLU A CA 1
ATOM 719 C C . GLU A 1 90 ? 6.570 17.631 25.753 1.00 22.04 90 GLU A C 1
ATOM 720 O O . GLU A 1 90 ? 6.470 16.439 26.056 1.00 21.46 90 GLU A O 1
ATOM 726 N N . CYS A 1 91 ? 7.752 18.229 25.576 1.00 23.52 91 CYS A N 1
ATOM 727 C CA . CYS A 1 91 ? 8.989 17.489 25.805 1.00 18.85 91 CYS A CA 1
ATOM 728 C C . CYS A 1 91 ? 9.114 17.083 27.261 1.00 18.58 91 CYS A C 1
ATOM 729 O O . CYS A 1 91 ? 9.497 15.946 27.569 1.00 16.84 91 CYS A O 1
ATOM 732 N N . LEU A 1 92 ? 8.846 18.023 28.173 1.00 17.45 92 LEU A N 1
ATOM 733 C CA . LEU A 1 92 ? 8.878 17.694 29.593 1.00 18.27 92 LEU A CA 1
ATOM 734 C C . LEU A 1 92 ? 7.916 16.554 29.895 1.00 16.13 92 LEU A C 1
ATOM 735 O O . LEU A 1 92 ? 8.309 15.539 30.481 1.00 15.98 92 LEU A O 1
ATOM 740 N N . GLU A 1 93 ? 6.649 16.703 29.492 1.00 15.87 93 GLU A N 1
ATOM 741 C CA . GLU A 1 93 ? 5.652 15.679 29.783 1.00 19.18 93 GLU A CA 1
ATOM 742 C C . GLU A 1 93 ? 6.004 14.357 29.113 1.00 19.61 93 GLU A C 1
ATOM 743 O O . GLU A 1 93 ? 5.848 13.291 29.720 1.00 23.84 93 GLU A O 1
ATOM 749 N N . ASP A 1 94 ? 6.494 14.407 27.867 1.00 20.59 94 ASP A N 1
ATOM 750 C CA . ASP A 1 94 ? 6.859 13.183 27.154 1.00 22.20 94 ASP A CA 1
ATOM 751 C C . ASP A 1 94 ? 8.022 12.437 27.800 1.00 22.32 94 ASP A C 1
ATOM 752 O O . ASP A 1 94 ? 8.131 11.221 27.603 1.00 28.07 94 ASP A O 1
ATOM 757 N N . ALA A 1 95 ? 8.893 13.125 28.546 1.00 17.94 95 ALA A N 1
ATOM 758 C CA . ALA A 1 95 ? 10.017 12.481 29.217 1.00 16.74 95 ALA A CA 1
ATOM 759 C C . ALA A 1 95 ? 9.751 12.198 30.686 1.00 17.69 95 ALA A C 1
ATOM 760 O O . ALA A 1 95 ? 10.478 11.406 31.290 1.00 15.31 95 ALA A O 1
ATOM 762 N N . ARG A 1 96 ? 8.719 12.810 31.264 1.00 16.41 96 ARG A N 1
ATOM 763 C CA . ARG A 1 96 ? 8.544 12.743 32.709 1.00 14.12 96 ARG A CA 1
ATOM 764 C C . ARG A 1 96 ? 8.128 11.348 33.172 1.00 14.33 96 ARG A C 1
ATOM 765 O O . ARG A 1 96 ? 8.587 10.890 34.227 1.00 14.27 96 ARG A O 1
ATOM 773 N N . ASP A 1 97 ? 7.267 10.656 32.410 1.00 17.78 97 ASP A N 1
ATOM 774 C CA . ASP A 1 97 ? 6.819 9.333 32.841 1.00 20.25 97 ASP A CA 1
ATOM 775 C C . ASP A 1 97 ? 8.000 8.385 33.005 1.00 20.60 97 ASP A C 1
ATOM 776 O O . ASP A 1 97 ? 8.075 7.647 33.990 1.00 19.81 97 ASP A O 1
ATOM 781 N N . ASP A 1 98 ? 8.949 8.411 32.063 1.00 18.67 98 ASP A N 1
ATOM 782 C CA . ASP A 1 98 ? 10.083 7.498 32.179 1.00 20.12 98 ASP A CA 1
ATOM 783 C C . ASP A 1 98 ? 11.038 7.919 33.284 1.00 17.81 98 ASP A C 1
ATOM 784 O O . ASP A 1 98 ? 11.644 7.059 33.934 1.00 16.81 98 ASP A O 1
ATOM 789 N N . TYR A 1 99 ? 11.210 9.226 33.482 1.00 14.24 99 TYR A N 1
ATOM 790 C CA . TYR A 1 99 ? 11.983 9.721 34.614 1.00 12.08 99 TYR A CA 1
ATOM 791 C C . TYR A 1 99 ? 11.450 9.135 35.911 1.00 14.11 99 TYR A C 1
ATOM 792 O O . TYR A 1 99 ? 12.208 8.591 36.723 1.00 12.55 99 TYR A O 1
ATOM 801 N N . LEU A 1 100 ? 10.133 9.205 36.098 1.00 12.90 100 LEU A N 1
ATOM 802 C CA . LEU A 1 100 ? 9.536 8.684 37.323 1.00 13.04 100 LEU A CA 1
ATOM 803 C C . LEU A 1 100 ? 9.665 7.168 37.405 1.00 14.06 100 LEU A C 1
ATOM 804 O O . LEU A 1 100 ? 9.918 6.627 38.485 1.00 14.67 100 LEU A O 1
ATOM 809 N N . THR A 1 101 ? 9.485 6.466 36.281 1.00 15.38 101 THR A N 1
ATOM 810 C CA . THR A 1 101 ? 9.663 5.016 36.283 1.00 16.54 101 THR A CA 1
ATOM 811 C C . THR A 1 101 ? 11.066 4.643 36.738 1.00 15.31 101 THR A C 1
ATOM 812 O O . THR A 1 101 ? 11.249 3.701 37.525 1.00 16.81 101 THR A O 1
ATOM 816 N N . GLN A 1 102 ? 12.066 5.385 36.266 1.00 14.47 102 GLN A N 1
ATOM 817 C CA . GLN A 1 102 ? 13.441 5.104 36.657 1.00 13.90 102 GLN A CA 1
ATOM 818 C C . GLN A 1 102 ? 13.670 5.399 38.133 1.00 14.28 102 GLN A C 1
ATOM 819 O O . GLN A 1 102 ? 14.387 4.651 38.808 1.00 15.44 102 GLN A O 1
ATOM 825 N N . LEU A 1 103 ? 13.067 6.472 38.658 1.00 13.77 103 LEU A N 1
ATOM 826 C CA . LEU A 1 103 ? 13.184 6.758 40.088 1.00 12.77 103 LEU A CA 1
ATOM 827 C C . LEU A 1 103 ? 12.519 5.675 40.932 1.00 14.18 103 LEU A C 1
ATOM 828 O O . LEU A 1 103 ? 13.035 5.314 41.996 1.00 14.17 103 LEU A O 1
ATOM 833 N N . VAL A 1 104 ? 11.367 5.157 40.490 1.00 13.74 104 VAL A N 1
ATOM 834 C CA . VAL A 1 104 ? 10.697 4.088 41.226 1.00 15.85 104 VAL A CA 1
ATOM 835 C C . VAL A 1 104 ? 11.572 2.846 41.275 1.00 17.34 104 VAL A C 1
ATOM 836 O O . VAL A 1 104 ? 11.682 2.185 42.316 1.00 17.02 104 VAL A O 1
ATOM 840 N N . GLU A 1 105 ? 12.209 2.510 40.154 1.00 16.76 105 GLU A N 1
ATOM 841 C CA . GLU A 1 105 ? 13.090 1.349 40.147 1.00 17.05 105 GLU A CA 1
ATOM 842 C C . GLU A 1 105 ? 14.287 1.563 41.065 1.00 15.24 105 GLU A C 1
ATOM 843 O O . GLU A 1 105 ? 14.706 0.636 41.778 1.00 18.06 105 GLU A O 1
ATOM 849 N N . LEU A 1 106 ? 14.837 2.778 41.073 1.00 15.42 106 LEU A N 1
ATOM 850 C CA . LEU A 1 106 ? 15.943 3.087 41.970 1.00 13.45 106 LEU A CA 1
ATOM 851 C C . LEU A 1 106 ? 15.521 2.974 43.429 1.00 16.22 106 LEU A C 1
ATOM 852 O O . LEU A 1 106 ? 16.273 2.447 44.258 1.00 15.08 106 LEU A O 1
ATOM 857 N N . PHE A 1 107 ? 14.318 3.458 43.764 1.00 14.08 107 PHE A N 1
ATOM 858 C CA . PHE A 1 107 ? 13.816 3.291 45.124 1.00 13.25 107 PHE A CA 1
ATOM 859 C C . PHE A 1 107 ? 13.763 1.820 45.510 1.00 15.83 107 PHE A C 1
ATOM 860 O O . PHE A 1 107 ? 14.236 1.436 46.583 1.00 16.47 107 PHE A O 1
ATOM 868 N N . LYS A 1 108 ? 13.195 0.979 44.640 1.00 14.81 108 LYS A N 1
ATOM 869 C CA . LYS A 1 108 ? 13.056 -0.442 44.962 1.00 18.33 108 LYS A CA 1
ATOM 870 C C . LYS A 1 108 ? 14.410 -1.096 45.214 1.00 19.69 108 LYS A C 1
ATOM 871 O O . LYS A 1 108 ? 14.555 -1.902 46.141 1.00 21.77 108 LYS A O 1
ATOM 877 N N . GLU A 1 109 ? 15.418 -0.747 44.414 1.00 17.01 109 GLU A N 1
ATOM 878 C CA . GLU A 1 109 ? 16.750 -1.306 44.620 1.00 20.35 109 GLU A CA 1
ATOM 879 C C . GLU A 1 109 ? 17.396 -0.752 45.883 1.00 18.41 109 GLU A C 1
ATOM 880 O O . GLU A 1 109 ? 18.064 -1.495 46.619 1.00 18.59 109 GLU A O 1
ATOM 886 N N . THR A 1 110 ? 17.210 0.545 46.145 1.00 17.18 110 THR A N 1
ATOM 887 C CA . THR A 1 110 ? 17.821 1.169 47.316 1.00 15.73 110 THR A CA 1
ATOM 888 C C . THR A 1 110 ? 17.263 0.584 48.604 1.00 17.15 110 THR A C 1
ATOM 889 O O . THR A 1 110 ? 18.010 0.365 49.569 1.00 16.69 110 THR A O 1
ATOM 893 N N . LYS A 1 111 ? 15.956 0.295 48.631 1.00 18.08 111 LYS A N 1
ATOM 894 C CA . LYS A 1 111 ? 15.356 -0.323 49.815 1.00 19.12 111 LYS A CA 1
ATOM 895 C C . LYS A 1 111 ? 16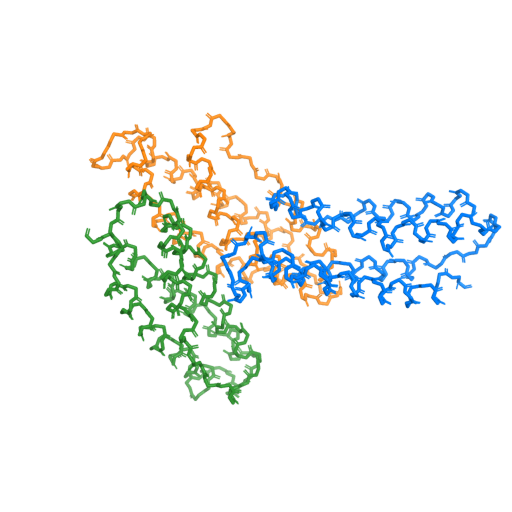.117 -1.562 50.247 1.00 21.00 111 LYS A C 1
ATOM 896 O O . LYS A 1 111 ? 16.251 -1.835 51.448 1.00 22.40 111 LYS A O 1
ATOM 902 N N . LYS A 1 112 ? 16.625 -2.328 49.282 1.00 20.80 112 LYS A N 1
ATOM 903 C CA . LYS A 1 112 ? 17.279 -3.590 49.608 1.00 21.63 112 LYS A CA 1
ATOM 904 C C . LYS A 1 112 ? 18.583 -3.391 50.377 1.00 21.97 112 LYS A C 1
ATOM 905 O O . LYS A 1 112 ? 18.994 -4.287 51.119 1.00 24.86 112 LYS A O 1
ATOM 911 N N . CYS A 1 113 ? 19.251 -2.248 50.227 1.00 20.90 113 CYS A N 1
ATOM 912 C CA . CYS A 1 113 ? 20.563 -2.077 50.842 1.00 22.36 113 CYS A CA 1
ATOM 913 C C . CYS A 1 113 ? 20.585 -1.092 52.006 1.00 20.67 113 CYS A C 1
ATOM 914 O O . CYS A 1 113 ? 21.658 -0.873 52.581 1.00 21.03 113 CYS A O 1
ATOM 917 N N . LEU A 1 114 ? 19.441 -0.522 52.391 1.00 19.07 114 LEU A N 1
ATOM 918 C CA . LEU A 1 114 ? 19.450 0.541 53.397 1.00 19.65 114 LEU A CA 1
ATOM 919 C C . LEU A 1 114 ? 19.996 0.044 54.729 1.00 22.62 114 LEU A C 1
ATOM 920 O O . LEU A 1 114 ? 20.768 0.747 55.393 1.00 22.24 114 LEU A O 1
ATOM 925 N N . ARG A 1 115 ? 19.637 -1.175 55.121 1.00 20.00 115 ARG A N 1
ATOM 926 C CA . ARG A 1 115 ? 20.098 -1.717 56.390 1.00 24.81 115 ARG A CA 1
ATOM 927 C C . ARG A 1 115 ? 21.477 -2.313 56.187 1.00 29.27 115 ARG A C 1
ATOM 928 O O . ARG A 1 115 ? 21.677 -3.160 55.309 1.00 27.77 115 ARG A O 1
ATOM 936 N N . GLU A 1 116 ? 22.428 -1.853 56.981 1.00 31.69 116 GLU A N 1
ATOM 937 C CA . GLU A 1 116 ? 23.792 -2.318 56.874 1.00 36.40 116 GLU A CA 1
ATOM 938 C C . GLU A 1 116 ? 23.940 -3.737 57.421 1.00 41.25 116 GLU A C 1
ATOM 939 O O . GLU A 1 116 ? 23.210 -4.145 58.327 1.00 37.36 116 GLU A O 1
ATOM 945 N N . ALA B 1 1 ? 31.249 11.583 37.234 1.00 16.75 1 ALA B N 1
ATOM 946 C CA . ALA B 1 1 ? 30.256 11.205 38.243 1.00 18.02 1 ALA B CA 1
ATOM 947 C C . ALA B 1 1 ? 29.666 12.431 38.932 1.00 19.51 1 ALA B C 1
ATOM 948 O O . ALA B 1 1 ? 29.968 13.573 38.571 1.00 15.89 1 ALA B O 1
ATOM 950 N N . ASN B 1 2 ? 28.829 12.202 39.944 1.00 18.71 2 ASN B N 1
ATOM 951 C CA . ASN B 1 2 ? 28.104 13.324 40.529 1.00 16.22 2 ASN B CA 1
ATOM 952 C C . ASN B 1 2 ? 29.015 14.255 41.318 1.00 16.54 2 ASN B C 1
ATOM 953 O O . ASN B 1 2 ? 28.736 15.456 41.388 1.00 15.88 2 ASN B O 1
ATOM 958 N N . ASN B 1 3 ? 30.091 13.735 41.920 1.00 17.65 3 ASN B N 1
ATOM 959 C CA . ASN B 1 3 ? 31.033 14.622 42.595 1.00 16.91 3 ASN B CA 1
ATOM 960 C C . ASN B 1 3 ? 31.627 15.631 41.622 1.00 16.40 3 ASN B C 1
ATOM 961 O O . ASN B 1 3 ? 31.808 16.806 41.964 1.00 16.38 3 ASN B O 1
ATOM 966 N N . HIS B 1 4 ? 31.924 15.190 40.400 1.00 14.75 4 HIS B N 1
ATOM 967 C CA . HIS B 1 4 ? 32.472 16.089 39.388 1.00 14.29 4 HIS B CA 1
ATOM 968 C C . HIS B 1 4 ? 31.447 17.131 38.968 1.00 13.03 4 HIS B C 1
ATOM 969 O O . HIS B 1 4 ? 31.782 18.311 38.789 1.00 13.86 4 HIS B O 1
ATOM 976 N N . ILE B 1 5 ? 30.202 16.702 38.771 1.00 12.86 5 ILE B N 1
ATOM 977 C CA . ILE B 1 5 ? 29.133 17.630 38.408 1.00 13.18 5 ILE B CA 1
ATOM 978 C C . ILE B 1 5 ? 28.987 18.710 39.472 1.00 13.84 5 ILE B C 1
ATOM 979 O O . ILE B 1 5 ? 28.949 19.906 39.156 1.00 12.46 5 ILE B O 1
ATOM 984 N N . ARG B 1 6 ? 28.939 18.302 40.749 1.00 13.67 6 ARG B N 1
ATOM 985 C CA . ARG B 1 6 ? 28.855 19.250 41.858 1.00 14.92 6 ARG B CA 1
ATOM 986 C C . ARG B 1 6 ? 29.970 20.280 41.803 1.00 15.10 6 ARG B C 1
ATOM 987 O O . ARG B 1 6 ? 29.735 21.480 41.985 1.00 15.11 6 ARG B O 1
ATOM 995 N N . THR B 1 7 ? 31.202 19.823 41.578 1.00 12.86 7 THR B N 1
ATOM 996 C CA . THR B 1 7 ? 32.333 20.746 41.531 1.00 14.54 7 THR B CA 1
ATOM 997 C C . THR B 1 7 ? 32.194 21.734 40.382 1.00 13.17 7 THR B C 1
ATOM 998 O O . THR B 1 7 ? 32.386 22.947 40.557 1.00 13.70 7 THR B O 1
ATOM 1002 N N . VAL B 1 8 ? 31.853 21.235 39.192 1.00 11.90 8 VAL B N 1
ATOM 1003 C CA . VAL B 1 8 ? 31.734 22.118 38.038 1.00 11.57 8 VAL B CA 1
ATOM 1004 C C . VAL B 1 8 ? 30.609 23.124 38.253 1.00 11.79 8 VAL B C 1
ATOM 1005 O O . VAL B 1 8 ? 30.773 24.318 37.986 1.00 12.38 8 VAL B O 1
ATOM 1009 N N . LEU B 1 9 ? 29.464 22.673 38.771 1.00 13.06 9 LEU B N 1
ATOM 1010 C CA . LEU B 1 9 ? 28.365 23.608 39.000 1.00 13.44 9 LEU B CA 1
ATOM 1011 C C . LEU B 1 9 ? 28.740 24.664 40.035 1.00 13.63 9 LEU B C 1
ATOM 1012 O O . LEU B 1 9 ? 28.385 25.845 39.884 1.00 14.08 9 LEU B O 1
ATOM 1017 N N . LYS B 1 10 ? 29.462 24.260 41.088 1.00 13.33 10 LYS B N 1
ATOM 1018 C CA . LYS B 1 10 ? 29.921 25.219 42.093 1.00 14.47 10 LYS B CA 1
ATOM 1019 C C . LYS B 1 10 ? 30.772 26.306 41.452 1.00 13.72 10 LYS B C 1
ATOM 1020 O O . LYS B 1 10 ? 30.615 27.500 41.754 1.00 15.64 10 LYS B O 1
ATOM 1026 N N . LEU B 1 11 ? 31.689 25.913 40.564 1.00 13.80 11 LEU B N 1
ATOM 1027 C CA . LEU B 1 11 ? 32.540 26.914 39.931 1.00 13.36 11 LEU B CA 1
ATOM 1028 C C . LEU B 1 11 ? 31.753 27.789 38.955 1.00 12.92 11 LEU B C 1
ATOM 1029 O O . LEU B 1 11 ? 31.938 29.009 38.929 1.00 14.13 11 LEU B O 1
ATOM 1034 N N . PHE B 1 12 ? 30.832 27.208 38.178 1.00 11.97 12 PHE B N 1
ATOM 1035 C CA . PHE B 1 12 ? 30.046 28.053 37.283 1.00 12.19 12 PHE B CA 1
ATOM 1036 C C . PHE B 1 12 ? 29.174 29.038 38.057 1.00 13.85 12 PHE B C 1
ATOM 1037 O O . PHE B 1 12 ? 28.922 30.147 37.577 1.00 15.86 12 PHE B O 1
ATOM 1045 N N . ARG B 1 13 ? 28.721 28.673 39.255 1.00 13.75 13 ARG B N 1
ATOM 1046 C CA . ARG B 1 13 ? 27.937 29.617 40.045 1.00 15.37 13 ARG B CA 1
ATOM 1047 C C . ARG B 1 13 ? 28.730 30.856 40.442 1.00 17.50 13 ARG B C 1
ATOM 1048 O O . ARG B 1 13 ? 28.121 31.890 40.746 1.00 20.13 13 ARG B O 1
ATOM 1056 N N . THR B 1 14 ? 30.061 30.795 40.432 1.00 16.09 14 THR B N 1
ATOM 1057 C CA . THR B 1 14 ? 30.830 31.986 40.774 1.00 17.01 14 THR B CA 1
ATOM 1058 C C . THR B 1 14 ? 30.852 33.034 39.665 1.00 18.07 14 THR B C 1
ATOM 1059 O O . THR B 1 14 ? 31.247 34.173 39.943 1.00 20.61 14 THR B O 1
ATOM 1063 N N . ILE B 1 15 ? 30.435 32.701 38.438 1.00 15.96 15 ILE B N 1
ATOM 1064 C CA . ILE B 1 15 ? 30.413 33.693 37.361 1.00 14.87 15 ILE B CA 1
ATOM 1065 C C . ILE B 1 15 ? 29.411 34.782 37.712 1.00 18.97 15 ILE B C 1
ATOM 1066 O O . ILE B 1 15 ? 28.236 34.502 37.972 1.00 19.24 15 ILE B O 1
ATOM 1071 N N . ASP B 1 16 ? 29.875 36.032 37.747 1.00 16.92 16 ASP B N 1
ATOM 1072 C CA . ASP B 1 16 ? 29.025 37.190 38.025 1.00 18.79 16 ASP B CA 1
ATOM 1073 C C . ASP B 1 16 ? 29.252 38.207 36.910 1.00 17.61 16 ASP B C 1
ATOM 1074 O O . ASP B 1 16 ? 30.251 38.932 36.920 1.00 21.10 16 ASP B O 1
ATOM 1079 N N . LEU B 1 17 ? 28.317 38.266 35.967 1.00 16.02 17 LEU B N 1
ATOM 1080 C CA . LEU B 1 17 ? 28.454 39.098 34.776 1.00 18.14 17 LEU B CA 1
ATOM 1081 C C . LEU B 1 17 ? 27.973 40.533 34.957 1.00 20.57 17 LEU B C 1
ATOM 1082 O O . LEU B 1 17 ? 28.077 41.303 33.998 1.00 19.36 17 LEU B O 1
ATOM 1087 N N . ASP B 1 18 ? 27.445 40.888 36.136 1.00 19.10 18 ASP B N 1
ATOM 1088 C CA . ASP B 1 18 ? 26.850 42.183 36.486 1.00 18.91 18 ASP B CA 1
ATOM 1089 C C . ASP B 1 18 ? 25.397 42.203 36.044 1.00 19.32 18 ASP B C 1
ATOM 1090 O O . ASP B 1 18 ? 25.084 42.497 34.882 1.00 18.01 18 ASP B O 1
ATOM 1095 N N . ASP B 1 19 ? 24.500 41.903 36.977 1.00 22.39 19 ASP B N 1
ATOM 1096 C CA . ASP B 1 19 ? 23.092 41.788 36.633 1.00 25.43 19 ASP B CA 1
ATOM 1097 C C . ASP B 1 19 ? 22.417 43.139 36.409 1.00 23.51 19 ASP B C 1
ATOM 1098 O O . ASP B 1 19 ? 21.200 43.166 36.211 1.00 28.43 19 ASP B O 1
ATOM 1103 N N . SER B 1 20 ? 23.168 44.248 36.399 1.00 19.59 20 SER B N 1
ATOM 1104 C CA . SER B 1 20 ? 22.626 45.552 36.031 1.00 21.64 20 SER B CA 1
ATOM 1105 C C . SER B 1 20 ? 22.688 45.832 34.532 1.00 19.47 20 SER B C 1
ATOM 1106 O O . SER B 1 20 ? 22.118 46.833 34.080 1.00 22.79 20 SER B O 1
ATOM 1109 N N . LYS B 1 21 ? 23.377 44.991 33.762 1.00 17.30 21 LYS B N 1
ATOM 1110 C CA . LYS B 1 21 ? 23.401 45.124 32.310 1.00 14.08 21 LYS B CA 1
ATOM 1111 C C . LYS B 1 21 ? 22.006 44.896 31.731 1.00 13.91 21 LYS B C 1
ATOM 1112 O O . LYS B 1 21 ? 21.129 44.301 32.373 1.00 15.69 21 LYS B O 1
ATOM 1118 N N . LYS B 1 22 ? 21.800 45.377 30.500 1.00 12.40 22 LYS B N 1
ATOM 1119 C CA . LYS B 1 22 ? 20.475 45.272 29.882 1.00 11.86 22 LYS B CA 1
ATOM 1120 C C . LYS B 1 22 ? 19.991 43.833 29.932 1.00 11.33 22 LYS B C 1
ATOM 1121 O O . LYS B 1 22 ? 20.739 42.908 29.600 1.00 10.48 22 LYS B O 1
ATOM 1127 N N . SER B 1 23 ? 18.724 43.665 30.325 1.00 12.37 23 SER B N 1
ATOM 1128 C CA . SER B 1 23 ? 18.133 42.335 30.471 1.00 12.61 23 SER B CA 1
ATOM 1129 C C . SER B 1 23 ? 18.355 41.469 29.236 1.00 12.03 23 SER 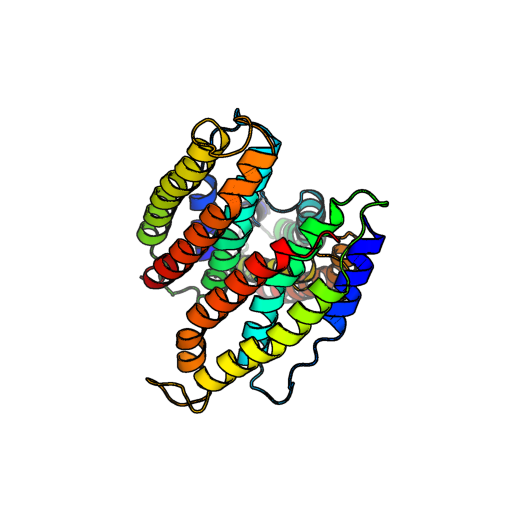B C 1
ATOM 1130 O O . SER B 1 23 ? 18.752 40.301 29.341 1.00 12.50 23 SER B O 1
ATOM 1133 N N . PHE B 1 24 ? 18.069 42.009 28.047 1.00 12.71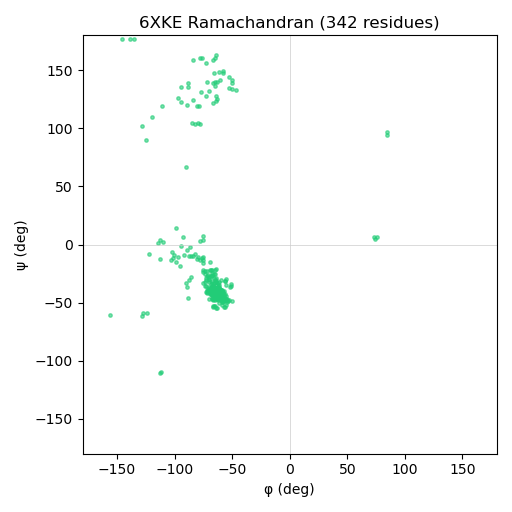 24 PHE B N 1
ATOM 1134 C CA . PHE B 1 24 ? 18.155 41.159 26.860 1.00 13.09 24 PHE B CA 1
ATOM 1135 C C . PHE B 1 24 ? 19.597 40.832 26.497 1.00 11.89 24 PHE B C 1
ATOM 1136 O O . PHE B 1 24 ? 19.864 39.769 25.914 1.00 11.50 24 PHE B O 1
ATOM 1144 N N . TYR B 1 25 ? 20.546 41.708 26.853 1.00 9.56 25 TYR B N 1
ATOM 1145 C CA . TYR B 1 25 ? 21.950 41.361 26.693 1.00 9.74 25 TYR B CA 1
ATOM 1146 C C . TYR B 1 25 ? 22.328 40.206 27.614 1.00 9.73 25 TYR B C 1
ATOM 1147 O O . TYR B 1 25 ? 22.964 39.242 27.175 1.00 10.79 25 TYR B O 1
ATOM 1156 N N . LEU B 1 26 ? 21.931 40.281 28.893 1.00 8.71 26 LEU B N 1
ATOM 1157 C CA . LEU B 1 26 ? 22.302 39.224 29.832 1.00 11.10 26 LEU B CA 1
ATOM 1158 C C . LEU B 1 26 ? 21.722 37.882 29.397 1.00 10.56 26 LEU B C 1
ATOM 1159 O O . LEU B 1 26 ? 22.370 36.837 29.544 1.00 10.11 26 LEU B O 1
ATOM 1164 N N . THR B 1 27 ? 20.507 37.892 28.851 1.00 10.17 27 THR B N 1
ATOM 1165 C CA . THR B 1 27 ? 19.911 36.642 28.388 1.00 10.26 27 THR B CA 1
ATOM 1166 C C . THR B 1 27 ? 20.769 36.004 27.302 1.00 11.25 27 THR B C 1
ATOM 1167 O O . THR B 1 27 ? 21.031 34.795 27.339 1.00 10.44 27 THR B O 1
ATOM 1171 N N . ALA B 1 28 ? 21.254 36.813 26.356 1.00 10.39 28 ALA B N 1
ATOM 1172 C CA . ALA B 1 28 ? 22.131 36.307 25.303 1.00 9.46 28 ALA B CA 1
ATOM 1173 C C . ALA B 1 28 ? 23.480 35.862 25.859 1.00 9.84 28 ALA B C 1
ATOM 1174 O O . ALA B 1 28 ? 23.983 34.793 25.501 1.00 10.10 28 ALA B O 1
ATOM 1176 N N . ALA B 1 29 ? 24.096 36.677 26.718 1.00 9.77 29 ALA B N 1
ATOM 1177 C CA . ALA B 1 29 ? 25.400 36.310 27.270 1.00 9.96 29 ALA B CA 1
ATOM 1178 C C . ALA B 1 29 ? 25.312 34.996 28.035 1.00 9.74 29 ALA B C 1
ATOM 1179 O O . ALA B 1 29 ? 26.137 34.095 27.842 1.00 9.78 29 ALA B O 1
ATOM 1181 N N . LYS B 1 30 ? 24.303 34.863 28.894 1.00 9.56 30 LYS B N 1
ATOM 1182 C CA . LYS B 1 30 ? 24.174 33.636 29.684 1.00 9.09 30 LYS B CA 1
ATOM 1183 C C . LYS B 1 30 ? 23.833 32.438 28.813 1.00 9.70 30 LYS B C 1
ATOM 1184 O O . LYS B 1 30 ? 24.300 31.321 29.092 1.00 10.35 30 LYS B O 1
ATOM 1190 N N . TYR B 1 31 ? 23.023 32.641 27.766 1.00 9.51 31 TYR B N 1
ATOM 1191 C CA . TYR B 1 31 ? 22.708 31.541 26.858 1.00 9.13 31 TYR B CA 1
ATOM 1192 C C . TYR B 1 31 ? 23.969 30.973 26.217 1.00 10.63 31 TYR B C 1
ATOM 1193 O O . TYR B 1 31 ? 24.119 29.751 26.111 1.00 9.78 31 TYR B O 1
ATOM 1202 N N . GLY B 1 32 ? 24.884 31.837 25.784 1.00 10.04 32 GLY B N 1
ATOM 1203 C CA . GLY B 1 32 ? 26.127 31.340 25.202 1.00 10.31 32 GLY B CA 1
ATOM 1204 C C . GLY B 1 32 ? 26.926 30.495 26.177 1.00 10.61 32 GLY B C 1
ATOM 1205 O O . GLY B 1 32 ? 27.433 29.424 25.826 1.00 9.69 32 GLY B O 1
ATOM 1206 N N . ILE B 1 33 ? 27.065 30.978 27.408 1.00 9.38 33 ILE B N 1
ATOM 1207 C CA . ILE B 1 33 ? 27.811 30.235 28.420 1.00 8.83 33 ILE B CA 1
ATOM 1208 C C . ILE B 1 33 ? 27.121 28.906 28.718 1.00 9.62 33 ILE B C 1
ATOM 1209 O O . ILE B 1 33 ? 27.774 27.855 28.823 1.00 9.45 33 ILE B O 1
ATOM 1214 N N . GLN B 1 34 ? 25.797 28.930 28.849 1.00 9.30 34 GLN B N 1
ATOM 1215 C CA . GLN B 1 34 ? 25.044 27.704 29.127 1.00 9.13 34 GLN B CA 1
ATOM 1216 C C . GLN B 1 34 ? 25.273 26.651 28.054 1.00 11.46 34 GLN B C 1
ATOM 1217 O O . GLN B 1 34 ? 25.533 25.480 28.359 1.00 10.14 34 GLN B O 1
ATOM 1223 N N . THR B 1 35 ? 25.143 27.041 26.784 1.00 9.64 35 THR B N 1
ATOM 1224 C CA . THR B 1 35 ? 25.119 26.067 25.693 1.00 9.39 35 THR B CA 1
ATOM 1225 C C . THR B 1 35 ? 26.507 25.689 25.192 1.00 9.85 35 THR B C 1
ATOM 1226 O O . THR B 1 35 ? 26.685 24.574 24.702 1.00 11.97 35 THR B O 1
ATOM 1230 N N . GLN B 1 36 ? 27.497 26.567 25.309 1.00 9.06 36 GLN B N 1
ATOM 1231 C CA . GLN B 1 36 ? 28.813 26.252 24.772 1.00 10.08 36 GLN B CA 1
ATOM 1232 C C . GLN B 1 36 ? 29.814 25.854 25.841 1.00 10.38 36 GLN B C 1
ATOM 1233 O O . GLN B 1 36 ? 30.861 25.296 25.500 1.00 10.91 36 GLN B O 1
ATOM 1239 N N . LEU B 1 37 ? 29.508 26.078 27.118 1.00 9.43 37 LEU B N 1
ATOM 1240 C CA . LEU B 1 37 ? 30.453 25.725 28.174 1.00 8.67 37 LEU B CA 1
ATOM 1241 C C . LEU B 1 37 ? 29.806 24.876 29.249 1.00 9.01 37 LEU B C 1
ATOM 1242 O O . LEU B 1 37 ? 30.217 23.726 29.447 1.00 10.45 37 LEU B O 1
ATOM 1247 N N . ARG B 1 38 ? 28.783 25.393 29.948 1.00 8.89 38 ARG B N 1
ATOM 1248 C CA . ARG B 1 38 ? 28.334 24.685 31.149 1.00 8.45 38 ARG B CA 1
ATOM 1249 C C . ARG B 1 38 ? 27.711 23.333 30.801 1.00 11.12 38 ARG B C 1
ATOM 1250 O O . ARG B 1 38 ? 28.140 22.292 31.318 1.00 10.19 38 ARG B O 1
ATOM 1258 N N . GLU B 1 39 ? 26.721 23.321 29.910 1.00 9.27 39 GLU B N 1
ATOM 1259 C CA . GLU B 1 39 ? 26.053 22.042 29.640 1.00 9.60 39 GLU B CA 1
ATOM 1260 C C . GLU B 1 39 ? 26.986 21.034 28.971 1.00 10.51 39 GLU B C 1
ATOM 1261 O O . GLU B 1 39 ? 27.009 19.871 29.399 1.00 10.84 39 GLU B O 1
ATOM 1267 N N . PRO B 1 40 ? 27.821 21.411 27.993 1.00 10.65 40 PRO B N 1
ATOM 1268 C CA . PRO B 1 40 ? 28.707 20.384 27.422 1.00 11.27 40 PRO B CA 1
ATOM 1269 C C . PRO B 1 40 ? 29.767 19.898 28.396 1.00 11.26 40 PRO B C 1
ATOM 1270 O O . PRO B 1 40 ? 30.125 18.710 28.349 1.00 11.73 40 PRO B O 1
ATOM 1274 N N . ILE B 1 41 ? 30.276 20.755 29.279 1.00 10.32 41 ILE B N 1
ATOM 1275 C CA . ILE B 1 41 ? 31.269 20.269 30.236 1.00 8.78 41 ILE B CA 1
ATOM 1276 C C . ILE B 1 41 ? 30.608 19.371 31.272 1.00 12.27 41 ILE B C 1
ATOM 1277 O O . ILE B 1 41 ? 31.181 18.352 31.679 1.00 12.62 41 ILE B O 1
ATOM 1282 N N . ILE B 1 42 ? 29.393 19.728 31.711 1.00 10.24 42 ILE B N 1
ATOM 1283 C CA . ILE B 1 42 ? 28.644 18.864 32.626 1.00 10.22 42 ILE B CA 1
ATOM 1284 C C . ILE B 1 42 ? 28.392 17.500 31.993 1.00 13.55 42 ILE B C 1
ATOM 1285 O O . ILE B 1 42 ? 28.480 16.464 32.667 1.00 14.44 42 ILE B O 1
ATOM 1290 N N . ARG B 1 43 ? 28.091 17.472 30.689 1.00 11.63 43 ARG B N 1
ATOM 1291 C CA . ARG B 1 43 ? 27.887 16.192 30.011 1.00 12.21 43 ARG B CA 1
ATOM 1292 C C . ARG B 1 43 ? 29.155 15.347 30.057 1.00 13.78 43 ARG B C 1
ATOM 1293 O O . ARG B 1 43 ? 29.100 14.142 30.348 1.00 14.89 43 ARG B O 1
ATOM 1301 N N . ILE B 1 44 ? 30.310 15.974 29.811 1.00 11.94 44 ILE B N 1
ATOM 1302 C CA . ILE B 1 44 ? 31.577 15.244 29.840 1.00 11.96 44 ILE B CA 1
ATOM 1303 C C . ILE B 1 44 ? 31.860 14.713 31.241 1.00 12.34 44 ILE B C 1
ATOM 1304 O O . ILE B 1 44 ? 32.115 13.516 31.421 1.00 14.26 44 ILE B O 1
ATOM 1309 N N . VAL B 1 45 ? 31.853 15.594 32.252 1.00 12.07 45 VAL B N 1
ATOM 1310 C CA . VAL B 1 45 ? 32.328 15.156 33.567 1.00 12.81 45 VAL B CA 1
ATOM 1311 C C . VAL B 1 45 ? 31.304 14.242 34.232 1.00 14.48 45 VAL B C 1
ATOM 1312 O O . VAL B 1 45 ? 31.672 13.411 35.075 1.00 14.92 45 VAL B O 1
ATOM 1316 N N . GLY B 1 46 ? 30.017 14.369 33.869 1.00 13.31 46 GLY B N 1
ATOM 1317 C CA . GLY B 1 46 ? 29.013 13.446 34.380 1.00 14.15 46 GLY B CA 1
ATOM 1318 C C . GLY B 1 46 ? 29.353 12.003 34.069 1.00 17.60 46 GLY B C 1
ATOM 1319 O O . GLY B 1 46 ? 29.032 11.100 34.848 1.00 18.04 46 GLY B O 1
ATOM 1320 N N . GLY B 1 47 ? 30.025 11.769 32.943 1.00 15.10 47 GLY B N 1
ATOM 1321 C CA . GLY B 1 47 ? 30.398 10.425 32.531 1.00 16.74 47 GLY B CA 1
ATOM 1322 C C . GLY B 1 47 ? 31.673 9.878 33.131 1.00 17.70 47 GLY B C 1
ATOM 1323 O O . GLY B 1 47 ? 31.950 8.685 32.968 1.00 20.03 47 GLY B O 1
ATOM 1324 N N . TYR B 1 48 ? 32.453 10.705 33.822 1.00 15.51 48 TYR B N 1
ATOM 1325 C CA . TYR B 1 48 ? 33.671 10.214 34.453 1.00 16.41 48 TYR B CA 1
ATOM 1326 C C . TYR B 1 48 ? 33.359 9.136 35.481 1.00 17.33 48 TYR B C 1
ATOM 1327 O O . TYR B 1 48 ? 32.386 9.238 36.230 1.00 18.63 48 TYR B O 1
ATOM 1336 N N . LEU B 1 49 ? 34.220 8.124 35.541 1.00 20.82 49 LEU B N 1
ATOM 1337 C CA . LEU B 1 49 ? 34.214 7.209 36.670 1.00 21.16 49 LEU B CA 1
ATOM 1338 C C . LEU B 1 49 ? 34.441 7.986 37.965 1.00 23.06 49 LEU B C 1
ATOM 1339 O O . LEU B 1 49 ? 35.132 9.010 37.971 1.00 20.20 49 LEU B O 1
ATOM 1344 N N . PRO B 1 50 ? 33.877 7.518 39.081 1.00 25.42 50 PRO B N 1
ATOM 1345 C CA . PRO B 1 50 ? 34.014 8.272 40.342 1.00 24.61 50 PRO B CA 1
ATOM 1346 C C . PRO B 1 50 ? 35.454 8.561 40.731 1.00 26.34 50 PRO B C 1
ATOM 1347 O O . PRO B 1 50 ? 35.735 9.634 41.280 1.00 26.60 50 PRO B O 1
ATOM 1351 N N . SER B 1 51 ? 36.374 7.645 40.432 1.00 23.82 51 SER B N 1
ATOM 1352 C CA . SER B 1 51 ? 37.777 7.787 40.808 1.00 27.82 51 SER B CA 1
ATOM 1353 C C . SER B 1 51 ? 38.578 8.686 39.871 1.00 28.76 51 SER B C 1
ATOM 1354 O O . SER B 1 51 ? 39.716 9.038 40.208 1.00 27.88 51 SER B O 1
ATOM 1357 N N . THR B 1 52 ? 38.036 9.042 38.708 1.00 20.60 52 THR B N 1
ATOM 1358 C CA . THR B 1 52 ? 38.732 9.963 37.820 1.00 23.07 52 THR B CA 1
ATOM 1359 C C . THR B 1 52 ? 38.886 11.321 38.493 1.00 21.41 52 THR B C 1
ATOM 1360 O O . THR B 1 52 ? 37.985 11.793 39.187 1.00 20.76 52 THR B O 1
ATOM 1364 N N . LYS B 1 53 ? 40.045 11.947 38.306 1.00 20.57 53 LYS B N 1
ATOM 1365 C CA . LYS B 1 53 ? 40.330 13.229 38.935 1.00 19.59 53 LYS B CA 1
ATOM 1366 C C . LYS B 1 53 ? 40.048 14.364 37.958 1.00 19.61 53 LYS B C 1
ATOM 1367 O O . LYS B 1 53 ? 40.571 14.372 36.840 1.00 20.70 53 LYS B O 1
ATOM 1373 N N . LEU B 1 54 ? 39.222 15.310 38.390 1.00 17.05 54 LEU B N 1
ATOM 1374 C CA . LEU B 1 54 ? 38.912 16.517 37.635 1.00 14.40 54 LEU B CA 1
ATOM 1375 C C . LEU B 1 54 ? 39.826 17.657 38.075 1.00 18.83 54 LEU B C 1
ATOM 1376 O O . LEU B 1 54 ? 40.037 17.870 39.269 1.00 18.22 54 LEU B O 1
ATOM 1381 N N . SER B 1 55 ? 40.359 18.403 37.109 1.00 14.09 55 SER B N 1
ATOM 1382 C CA . SER B 1 55 ? 41.221 19.546 37.430 1.00 16.24 55 SER B CA 1
ATOM 1383 C C . SER B 1 55 ? 40.369 20.787 37.702 1.00 15.03 55 SER B C 1
ATOM 1384 O O . SER B 1 55 ? 39.889 21.446 36.773 1.00 14.13 55 SER B O 1
ATOM 1387 N N . GLU B 1 56 ? 40.230 21.151 38.985 1.00 15.80 56 GLU B N 1
ATOM 1388 C CA . GLU B 1 56 ? 39.502 22.375 39.309 1.00 15.81 56 GLU B CA 1
ATOM 1389 C C . GLU B 1 56 ? 40.206 23.595 38.741 1.00 14.03 56 GLU B C 1
ATOM 1390 O O . GLU B 1 56 ? 39.557 24.536 38.278 1.00 15.31 56 GLU B O 1
ATOM 1396 N N . ALA B 1 57 ? 41.543 23.593 38.777 1.00 15.01 57 ALA B N 1
ATOM 1397 C CA . ALA B 1 57 ? 42.282 24.736 38.261 1.00 14.22 57 ALA B CA 1
ATOM 1398 C C . ALA B 1 57 ? 42.015 24.951 36.780 1.00 13.77 57 ALA B C 1
ATOM 1399 O O . ALA B 1 57 ? 41.973 26.095 36.316 1.00 13.57 57 ALA B O 1
ATOM 1401 N N . CYS B 1 58 ? 41.831 23.866 36.027 1.00 12.74 58 CYS B N 1
ATOM 1402 C CA . CYS B 1 58 ? 41.427 23.980 34.627 1.00 14.17 58 CYS B CA 1
ATOM 1403 C C . CYS B 1 58 ? 40.119 24.750 34.493 1.00 13.34 58 CYS B C 1
ATOM 1404 O O . CYS B 1 58 ? 40.001 25.668 33.672 1.00 13.74 58 CYS B O 1
ATOM 1407 N N . VAL B 1 59 ? 39.118 24.388 35.299 1.00 13.34 59 VAL B N 1
ATOM 1408 C CA . VAL B 1 59 ? 37.817 25.039 35.210 1.00 12.88 59 VAL B CA 1
ATOM 1409 C C . VAL B 1 59 ? 37.896 26.486 35.695 1.00 11.74 59 VAL B C 1
ATOM 1410 O O . VAL B 1 59 ? 37.318 27.390 35.076 1.00 12.83 59 VAL B O 1
ATOM 1414 N N . LYS B 1 60 ? 38.622 26.734 36.790 1.00 13.69 60 LYS B N 1
ATOM 1415 C CA . LYS B 1 60 ? 38.768 28.102 37.277 1.00 13.75 60 LYS B CA 1
ATOM 1416 C C . LYS B 1 60 ? 39.446 28.987 36.241 1.00 14.33 60 LYS B C 1
ATOM 1417 O O . LYS B 1 60 ? 39.073 30.155 36.069 1.00 13.09 60 LYS B O 1
ATOM 1423 N N . ASN B 1 61 ? 40.458 28.458 35.552 1.00 11.32 61 ASN B N 1
ATOM 1424 C CA . ASN B 1 61 ? 41.125 29.261 34.532 1.00 12.62 61 ASN B CA 1
ATOM 1425 C C . ASN B 1 61 ? 40.189 29.542 33.365 1.00 12.07 61 ASN B C 1
ATOM 1426 O O . ASN B 1 61 ? 40.190 30.642 32.796 1.00 12.34 61 ASN B O 1
ATOM 1431 N N . MET B 1 62 ? 39.363 28.566 33.012 1.00 11.19 62 MET B N 1
ATOM 1432 C CA . MET B 1 62 ? 38.347 28.780 31.985 1.00 10.49 62 MET B CA 1
ATOM 1433 C C . MET B 1 62 ? 37.397 29.908 32.368 1.00 11.46 62 MET B C 1
ATOM 1434 O O . MET B 1 62 ? 37.020 30.734 31.520 1.00 13.04 62 MET B O 1
ATOM 1439 N N . ILE B 1 63 ? 37.013 29.971 33.641 1.00 12.47 63 ILE B N 1
ATOM 1440 C CA . ILE B 1 63 ? 36.132 31.049 34.091 1.00 14.10 63 ILE B CA 1
ATOM 1441 C C . ILE B 1 63 ? 36.793 32.412 33.891 1.00 14.37 63 ILE B C 1
ATOM 1442 O O . ILE B 1 63 ? 36.141 33.369 33.451 1.00 14.32 63 ILE B O 1
ATOM 1447 N N . SER B 1 64 ? 38.101 32.523 34.172 1.00 14.41 64 SER B N 1
ATOM 1448 C CA . SER B 1 64 ? 38.800 33.784 33.925 1.00 13.17 64 SER B CA 1
ATOM 1449 C C . SER B 1 64 ? 38.721 34.180 32.460 1.00 14.89 64 SER B C 1
ATOM 1450 O O . SER B 1 64 ? 38.563 35.365 32.132 1.00 16.20 64 SER B O 1
ATOM 1453 N N . GLU B 1 65 ? 38.829 33.205 31.558 1.00 13.07 65 GLU B N 1
ATOM 1454 C CA . GLU B 1 65 ? 38.717 33.523 30.144 1.00 13.80 65 GLU B CA 1
ATOM 1455 C C . GLU B 1 65 ? 37.293 33.914 29.760 1.00 13.57 65 GLU B C 1
ATOM 1456 O O . GLU B 1 65 ? 37.118 34.745 28.861 1.00 13.47 65 GLU B O 1
ATOM 1462 N N . VAL B 1 66 ? 36.273 33.350 30.424 1.00 10.54 66 VAL B N 1
ATOM 1463 C CA . VAL B 1 66 ? 34.890 33.740 30.132 1.00 9.14 66 VAL B CA 1
ATOM 1464 C C . VAL B 1 66 ? 34.699 35.229 30.375 1.00 11.69 66 VAL B C 1
ATOM 1465 O O . VAL B 1 66 ? 34.042 35.924 29.586 1.00 11.35 66 VAL B O 1
ATOM 1469 N N . TYR B 1 67 ? 35.269 35.745 31.467 1.00 11.46 67 TYR B N 1
ATOM 1470 C CA . TYR B 1 67 ? 35.094 37.164 31.760 1.00 11.41 67 TYR B CA 1
ATOM 1471 C C . TYR B 1 67 ? 35.684 38.028 30.658 1.00 12.25 67 TYR B C 1
ATOM 1472 O O . TYR B 1 67 ? 35.131 39.086 30.331 1.00 11.91 67 TYR B O 1
ATOM 1481 N N . GLU B 1 68 ? 36.805 37.604 30.071 1.00 10.83 68 GLU B N 1
ATOM 1482 C CA . GLU B 1 68 ? 37.383 38.410 29.004 1.00 11.50 68 GLU B CA 1
ATOM 1483 C C . GLU B 1 68 ? 36.531 38.340 27.743 1.00 11.03 68 GLU B C 1
ATOM 1484 O O . GLU B 1 68 ? 36.314 39.364 27.081 1.00 10.86 68 GLU B O 1
ATOM 1490 N N . ILE B 1 69 ? 36.012 37.147 27.416 1.00 9.97 69 ILE B N 1
ATOM 1491 C CA . ILE B 1 69 ? 35.193 36.966 26.215 1.00 9.52 69 ILE B CA 1
ATOM 1492 C C . ILE B 1 69 ? 33.864 37.704 26.356 1.00 10.76 69 ILE B C 1
ATOM 1493 O O . ILE B 1 69 ? 33.431 38.417 25.436 1.00 11.71 69 ILE B O 1
ATOM 1498 N N . GLU B 1 70 ? 33.195 37.541 27.497 1.00 9.82 70 GLU B N 1
ATOM 1499 C CA . GLU B 1 70 ? 31.944 38.265 27.705 1.00 8.70 70 GLU B CA 1
ATOM 1500 C C . GLU B 1 70 ? 32.206 39.761 27.806 1.00 10.19 70 GLU B C 1
ATOM 1501 O O . GLU B 1 70 ? 31.395 40.567 27.334 1.00 10.02 70 GLU B O 1
ATOM 1507 N N . GLY B 1 71 ? 33.340 40.147 28.402 1.00 10.91 71 GLY B N 1
ATOM 1508 C CA . GLY B 1 71 ? 33.712 41.553 28.417 1.00 10.69 71 GLY B CA 1
ATOM 1509 C C . GLY B 1 71 ? 33.799 42.142 27.022 1.00 10.68 71 GLY B C 1
ATOM 1510 O O . GLY B 1 71 ? 33.397 43.286 26.799 1.00 10.24 71 GLY B O 1
ATOM 1511 N N . ASP B 1 72 ? 34.337 41.374 26.068 1.00 9.78 72 ASP B N 1
ATOM 1512 C CA . ASP B 1 72 ? 34.490 41.879 24.702 1.00 9.85 72 ASP B CA 1
ATOM 1513 C C . ASP B 1 72 ? 33.136 41.985 24.013 1.00 9.87 72 ASP B C 1
ATOM 1514 O O . ASP B 1 72 ? 32.870 42.961 23.301 1.00 10.19 72 ASP B O 1
ATOM 1519 N N . PHE B 1 73 ? 32.265 40.987 24.232 1.00 9.98 73 PHE B N 1
ATOM 1520 C CA . PHE B 1 73 ? 30.881 41.044 23.765 1.00 9.54 73 PHE B CA 1
ATOM 1521 C C . PHE B 1 73 ? 30.219 42.320 24.273 1.00 10.29 73 PHE B C 1
ATOM 1522 O O . PHE B 1 73 ? 29.630 43.093 23.500 1.00 10.65 73 PHE B O 1
ATOM 1530 N N . TYR B 1 74 ? 30.381 42.594 25.568 1.00 9.91 74 TYR B N 1
ATOM 1531 C CA . TYR B 1 74 ? 29.749 43.766 26.164 1.00 9.74 74 TYR B CA 1
ATOM 1532 C C . TYR B 1 74 ? 30.358 45.062 25.646 1.00 10.84 74 TYR B C 1
ATOM 1533 O O . TYR B 1 74 ? 29.639 46.047 25.450 1.00 11.42 74 TYR B O 1
ATOM 1542 N N . SER B 1 75 ? 31.671 45.078 25.423 1.00 9.53 75 SER B N 1
ATOM 1543 C CA . SER B 1 75 ? 32.339 46.269 24.912 1.00 10.22 75 SER B CA 1
ATOM 1544 C C . SER B 1 75 ? 31.803 46.639 23.532 1.00 10.50 75 SER B C 1
ATOM 1545 O O . SER B 1 75 ? 31.614 47.822 23.223 1.00 12.07 75 SER B O 1
ATOM 1548 N N . LYS B 1 76 ? 31.553 45.631 22.693 1.00 10.51 76 LYS B N 1
ATOM 1549 C CA . LYS B 1 76 ? 30.989 45.866 21.362 1.00 10.56 76 LYS B CA 1
ATOM 1550 C C . LYS B 1 76 ? 29.509 46.236 21.433 1.00 12.53 76 LYS B C 1
ATOM 1551 O O . LYS B 1 76 ? 29.022 47.035 20.619 1.00 16.10 76 LYS B O 1
ATOM 1557 N N . PHE B 1 77 ? 28.779 45.641 22.374 1.00 10.60 77 PHE B N 1
ATOM 1558 C CA . PHE B 1 77 ? 27.366 45.951 22.561 1.00 10.99 77 PHE B CA 1
ATOM 1559 C C . PHE B 1 77 ? 27.157 47.379 23.049 1.00 11.73 77 PHE B C 1
ATOM 1560 O O . PHE B 1 77 ? 26.246 48.072 22.579 1.00 12.28 77 PHE B O 1
ATOM 1568 N N . SER B 1 78 ? 27.994 47.835 23.980 1.00 10.96 78 SER B N 1
ATOM 1569 C CA . SER B 1 78 ? 27.766 49.071 24.717 1.00 10.84 78 SER B CA 1
ATOM 1570 C C . SER B 1 78 ? 28.507 50.271 24.150 1.00 11.60 78 SER B C 1
ATOM 1571 O O . SER B 1 78 ? 28.248 51.396 24.586 1.00 13.84 78 SER B O 1
ATOM 1574 N N . TYR B 1 79 ? 29.439 50.065 23.219 1.00 11.26 79 TYR B N 1
ATOM 1575 C CA . TYR B 1 79 ? 30.289 51.168 22.796 1.00 12.71 79 TYR B CA 1
ATOM 1576 C C . TYR B 1 79 ? 30.862 50.950 21.398 1.00 12.39 79 TYR B C 1
ATOM 1577 O O . TYR B 1 79 ? 30.606 51.743 20.488 1.00 13.20 79 TYR B O 1
ATOM 1586 N N . ALA B 1 80 ? 31.639 49.880 21.213 1.00 12.64 80 ALA B N 1
ATOM 1587 C CA . ALA B 1 80 ? 32.415 49.718 19.978 1.00 11.74 80 ALA B CA 1
ATOM 1588 C C . ALA B 1 80 ? 31.580 48.957 18.950 1.00 15.10 80 ALA B C 1
ATOM 1589 O O . ALA B 1 80 ? 31.865 47.824 18.557 1.00 16.30 80 ALA B O 1
ATOM 1591 N N . CYS B 1 81 ? 30.520 49.617 18.509 1.00 13.50 81 CYS B N 1
ATOM 1592 C CA . CYS B 1 81 ? 29.577 49.042 17.563 1.00 15.93 81 CYS B CA 1
ATOM 1593 C C . CYS B 1 81 ? 29.738 49.778 16.247 1.00 19.97 81 CYS B C 1
ATOM 1594 O O . CYS B 1 81 ? 29.543 50.995 16.187 1.00 20.02 81 CYS B O 1
ATOM 1597 N N . GLU B 1 82 ? 30.104 49.037 15.204 1.00 23.83 82 GLU B N 1
ATOM 1598 C CA . GLU B 1 82 ? 30.480 49.671 13.948 1.00 25.07 82 GLU B CA 1
ATOM 1599 C C . GLU B 1 82 ? 29.289 50.340 13.274 1.00 24.54 82 GLU B C 1
ATOM 1600 O O . GLU B 1 82 ? 29.411 51.461 12.774 1.00 26.07 82 GLU B O 1
ATOM 1606 N N . ASP B 1 83 ? 28.123 49.680 13.263 1.00 23.59 83 ASP B N 1
ATOM 1607 C CA . ASP B 1 83 ? 27.048 50.065 12.358 1.00 26.46 83 ASP B CA 1
ATOM 1608 C C . ASP B 1 83 ? 25.723 50.430 13.018 1.00 25.43 83 ASP B C 1
ATOM 1609 O O . ASP B 1 83 ? 24.828 50.912 12.318 1.00 26.15 83 ASP B O 1
ATOM 1614 N N . HIS B 1 84 ? 25.556 50.226 14.324 1.00 21.85 84 HIS B N 1
ATOM 1615 C CA . HIS B 1 84 ? 24.269 50.484 14.951 1.00 21.10 84 HIS B CA 1
ATOM 1616 C C . HIS B 1 84 ? 24.485 51.233 16.260 1.00 18.83 84 HIS B C 1
ATOM 1617 O O . HIS B 1 84 ? 25.623 51.490 16.674 1.00 19.71 84 HIS B O 1
ATOM 1624 N N . ALA B 1 85 ? 23.377 51.592 16.909 1.00 18.06 85 ALA B N 1
ATOM 1625 C CA . ALA B 1 85 ? 23.416 52.412 18.117 1.00 17.53 85 ALA B CA 1
ATOM 1626 C C . ALA B 1 85 ? 23.838 51.580 19.321 1.00 16.96 85 ALA B C 1
ATOM 1627 O O . ALA B 1 85 ? 23.280 50.504 19.547 1.00 16.53 85 ALA B O 1
ATOM 1629 N N . PRO B 1 86 ? 24.800 52.042 20.118 1.00 16.36 86 PRO B N 1
ATOM 1630 C CA . PRO B 1 86 ? 25.159 51.309 21.340 1.00 13.47 86 PRO B CA 1
ATOM 1631 C C . PRO B 1 86 ? 23.937 50.959 22.185 1.00 12.16 86 PRO B C 1
ATOM 1632 O O . PRO B 1 86 ? 22.989 51.740 22.308 1.00 15.12 86 PRO B O 1
ATOM 1636 N N . TYR B 1 87 ? 23.979 49.757 22.762 1.00 14.05 87 TYR B N 1
ATOM 1637 C CA . TYR B 1 87 ? 22.983 49.147 23.639 1.00 12.36 87 TYR B CA 1
ATOM 1638 C C . TYR B 1 87 ? 21.772 48.649 22.862 1.00 12.52 87 TYR B C 1
ATOM 1639 O O . TYR B 1 87 ? 20.795 48.169 23.485 1.00 14.05 87 TYR B O 1
ATOM 1648 N N . SER B 1 88 ? 21.800 48.695 21.530 1.00 14.41 88 SER B N 1
ATOM 1649 C CA . SER B 1 88 ? 20.687 48.187 20.738 1.00 12.99 88 SER B CA 1
ATOM 1650 C C . SER B 1 88 ? 20.805 46.683 20.522 1.00 13.61 88 SER B C 1
ATOM 1651 O O . SER B 1 88 ? 21.890 46.091 20.587 1.00 12.96 88 SER B O 1
ATOM 1654 N N . VAL B 1 89 ? 19.661 46.070 20.214 1.00 14.51 89 VAL B N 1
ATOM 1655 C CA . VAL B 1 89 ? 19.678 44.657 19.875 1.00 15.79 89 VAL B CA 1
ATOM 1656 C C . VAL B 1 89 ? 20.480 44.440 18.596 1.00 16.56 89 VAL B C 1
ATOM 1657 O O . VAL B 1 89 ? 21.104 43.388 18.426 1.00 15.22 89 VAL B O 1
ATOM 1661 N N . GLU B 1 90 ? 20.518 45.435 17.701 1.00 16.27 90 GLU B N 1
ATOM 1662 C CA . GLU B 1 90 ? 21.323 45.294 16.490 1.00 16.80 90 GLU B CA 1
ATOM 1663 C C . GLU B 1 90 ? 22.808 45.193 16.826 1.00 17.43 90 GLU B C 1
ATOM 1664 O O . GLU B 1 90 ? 23.515 44.352 16.258 1.00 16.77 90 GLU B O 1
ATOM 1670 N N . CYS B 1 91 ? 23.298 46.023 17.754 1.00 13.88 91 CYS B N 1
ATOM 1671 C CA . CYS B 1 91 ? 24.700 45.913 18.177 1.00 13.18 91 CYS B CA 1
ATOM 1672 C C . CYS B 1 91 ? 24.979 44.577 18.843 1.00 15.17 91 CYS B C 1
ATOM 1673 O O . CYS B 1 91 ? 26.056 43.998 18.664 1.00 13.75 91 CYS B O 1
ATOM 1676 N N . LEU B 1 92 ? 24.046 44.095 19.663 1.00 13.39 92 LEU B N 1
ATOM 1677 C CA . LEU B 1 92 ? 24.186 42.762 20.232 1.00 10.74 92 LEU B CA 1
ATOM 1678 C C . LEU B 1 92 ? 24.367 41.729 19.129 1.00 13.64 92 LEU B C 1
ATOM 1679 O O . LEU B 1 92 ? 25.324 40.942 19.148 1.00 12.66 92 LEU B O 1
ATOM 1684 N N . GLU B 1 93 ? 23.463 41.732 18.148 1.00 14.54 93 GLU B N 1
ATOM 1685 C CA . GLU B 1 93 ? 23.519 40.717 17.107 1.00 15.86 93 GLU B CA 1
ATOM 1686 C C . GLU B 1 93 ? 24.798 40.828 16.294 1.00 14.67 93 GLU B C 1
ATOM 1687 O O . GLU B 1 93 ? 25.367 39.805 15.899 1.00 15.55 93 GLU B O 1
ATOM 1693 N N . ASP B 1 94 ? 25.291 42.050 16.078 1.00 13.23 94 ASP B N 1
ATOM 1694 C CA . ASP B 1 94 ? 26.507 42.224 15.292 1.00 13.09 94 ASP B CA 1
ATOM 1695 C C . ASP B 1 94 ? 27.746 41.666 15.979 1.00 14.63 94 ASP B C 1
ATOM 1696 O O . ASP B 1 94 ? 28.742 41.408 15.294 1.00 17.22 94 ASP B O 1
ATOM 1701 N N . ALA B 1 95 ? 27.719 41.509 17.302 1.00 12.25 95 ALA B N 1
ATOM 1702 C CA . ALA B 1 95 ? 28.861 40.994 18.052 1.00 11.48 95 ALA B CA 1
ATOM 1703 C C . ALA B 1 95 ? 28.696 39.529 18.439 1.00 12.40 95 ALA B C 1
ATOM 1704 O O . ALA B 1 95 ? 29.633 38.933 18.983 1.00 11.12 95 ALA B O 1
ATOM 1706 N N . ARG B 1 96 ? 27.531 38.941 18.178 1.00 11.73 96 ARG B N 1
ATOM 1707 C CA . ARG B 1 96 ? 27.215 37.646 18.768 1.00 12.22 96 ARG B CA 1
ATOM 1708 C C . ARG B 1 96 ? 27.953 36.491 18.103 1.00 13.11 96 ARG B C 1
ATOM 1709 O O . ARG B 1 96 ? 28.279 35.506 18.788 1.00 12.96 96 ARG B O 1
ATOM 1717 N N . ASP B 1 97 ? 28.212 36.566 16.795 1.00 12.14 97 ASP B N 1
ATOM 1718 C CA . ASP B 1 97 ? 28.953 35.478 16.156 1.00 13.64 97 ASP B CA 1
ATOM 1719 C C . ASP B 1 97 ? 30.345 35.350 16.761 1.00 14.16 97 ASP B C 1
ATOM 1720 O O . ASP B 1 97 ? 30.825 34.230 16.995 1.00 13.16 97 ASP B O 1
ATOM 1725 N N . ASP B 1 98 ? 31.010 36.487 17.016 1.00 12.42 98 ASP B N 1
ATOM 1726 C CA . ASP B 1 98 ? 32.338 36.425 17.626 1.00 13.35 98 ASP B CA 1
ATOM 1727 C C . ASP B 1 98 ? 32.260 35.853 19.032 1.00 11.09 98 ASP B C 1
ATOM 1728 O O . ASP B 1 98 ? 33.111 35.046 19.424 1.00 12.70 98 ASP B O 1
ATOM 1733 N N . TYR B 1 99 ? 31.226 36.235 19.792 1.00 10.20 99 TYR B N 1
ATOM 1734 C CA . TYR B 1 99 ? 31.039 35.684 21.129 1.00 8.74 99 TYR B CA 1
ATOM 1735 C C . TYR B 1 99 ? 30.902 34.171 21.069 1.00 10.88 99 TYR B C 1
ATOM 1736 O O . TYR B 1 99 ? 31.608 33.441 21.788 1.00 10.85 99 TYR B O 1
ATOM 1745 N N . LEU B 1 100 ? 29.983 33.699 20.217 1.00 11.00 100 LEU B N 1
ATOM 1746 C CA . LEU B 1 100 ? 29.738 32.269 20.046 1.00 11.59 100 LEU B CA 1
ATOM 1747 C C . LEU B 1 100 ? 31.023 31.534 19.698 1.00 13.42 100 LEU B C 1
ATOM 1748 O O . LEU B 1 100 ? 31.364 30.513 20.318 1.00 11.54 100 LEU B O 1
ATOM 1753 N N . THR B 1 101 ? 31.752 32.056 18.715 1.00 12.08 101 THR B N 1
ATOM 1754 C CA . THR B 1 101 ? 32.946 31.389 18.209 1.00 12.23 101 THR B CA 1
ATOM 1755 C C . THR B 1 101 ? 34.022 31.342 19.281 1.00 12.82 101 THR B C 1
ATOM 1756 O O . THR B 1 101 ? 34.711 30.324 19.443 1.00 12.80 101 THR B O 1
ATOM 1760 N N . GLN B 1 102 ? 34.150 32.425 20.047 1.00 12.21 102 GLN B N 1
ATOM 1761 C CA . GLN B 1 102 ? 35.176 32.475 21.078 1.00 12.02 102 GLN B CA 1
ATOM 1762 C C . GLN B 1 102 ? 34.854 31.525 22.225 1.00 10.78 102 GLN B C 1
ATOM 1763 O O . GLN B 1 102 ? 35.762 30.888 22.772 1.00 12.21 102 GLN B O 1
ATOM 1769 N N . LEU B 1 103 ? 33.566 31.383 22.574 1.00 10.25 103 LEU B N 1
ATOM 1770 C CA . LEU B 1 103 ? 33.192 30.406 23.592 1.00 9.24 103 LEU B CA 1
ATOM 1771 C C . LEU B 1 103 ? 33.457 28.983 23.113 1.00 10.52 103 LEU B C 1
ATOM 1772 O O . LEU B 1 103 ? 33.892 28.135 23.901 1.00 11.01 103 LEU B O 1
ATOM 1777 N N . VAL B 1 104 ? 33.172 28.695 21.838 1.00 10.38 104 VAL B N 1
ATOM 1778 C CA . VAL B 1 104 ? 33.436 27.359 21.299 1.00 10.16 104 VAL B CA 1
ATOM 1779 C C . VAL B 1 104 ? 34.925 27.054 21.346 1.00 11.06 104 VAL B C 1
ATOM 1780 O O . VAL B 1 104 ? 35.329 25.949 21.731 1.00 12.48 104 VAL B O 1
ATOM 1784 N N . GLU B 1 105 ? 35.766 28.024 20.951 1.00 12.12 105 GLU B N 1
ATOM 1785 C CA . GLU B 1 105 ? 37.208 27.812 21.016 1.00 12.31 105 GLU B CA 1
ATOM 1786 C C . GLU B 1 105 ? 37.655 27.585 22.452 1.00 12.89 105 GLU B C 1
ATOM 1787 O O . GLU B 1 105 ? 38.499 26.716 22.709 1.00 14.65 105 GLU B O 1
ATOM 1793 N N . LEU B 1 106 ? 37.077 28.333 23.398 1.00 11.18 106 LEU B N 1
ATOM 1794 C CA . LEU B 1 106 ? 37.423 28.134 24.804 1.00 10.60 106 LEU B CA 1
ATOM 1795 C C . LEU B 1 106 ? 36.997 26.753 25.286 1.00 11.49 106 LEU B C 1
ATOM 1796 O O . LEU B 1 106 ? 37.724 26.111 26.055 1.00 12.15 106 LEU B O 1
ATOM 1801 N N . PHE B 1 107 ? 35.835 26.273 24.836 1.00 9.61 107 PHE B N 1
ATOM 1802 C CA . PHE B 1 107 ? 35.424 24.917 25.190 1.00 10.38 107 PHE B CA 1
ATOM 1803 C C . PHE B 1 107 ? 36.453 23.898 24.709 1.00 12.10 107 PHE B C 1
ATOM 1804 O O . PHE B 1 107 ? 36.868 23.007 25.467 1.00 11.16 107 PHE B O 1
ATOM 1812 N N . LYS B 1 108 ? 36.877 24.004 23.445 1.00 12.08 108 LYS B N 1
ATOM 1813 C CA . LYS B 1 108 ? 37.851 23.048 22.921 1.00 13.10 108 LYS B CA 1
ATOM 1814 C C . LYS B 1 108 ? 39.147 23.075 23.723 1.00 15.28 108 LYS B C 1
ATOM 1815 O O . LYS B 1 108 ? 39.736 22.021 23.993 1.00 14.99 108 LYS B O 1
ATOM 1821 N N . GLU B 1 109 ? 39.606 24.269 24.109 1.00 13.97 109 GLU B N 1
ATOM 1822 C CA . GLU B 1 109 ? 40.820 24.365 24.917 1.00 14.43 109 GLU B CA 1
ATOM 1823 C C . GLU B 1 109 ? 40.619 23.751 26.296 1.00 15.24 109 GLU B C 1
ATOM 1824 O O . GLU B 1 109 ? 41.506 23.058 26.811 1.00 16.04 109 GLU B O 1
ATOM 1830 N N . THR B 1 110 ? 39.459 23.993 26.895 1.00 13.31 110 THR B N 1
ATOM 1831 C CA . THR B 1 110 ? 39.201 23.551 28.262 1.00 12.10 110 THR B CA 1
ATOM 1832 C C . THR B 1 110 ? 39.137 22.035 28.330 1.00 14.11 110 THR B C 1
ATOM 1833 O O . THR B 1 110 ? 39.613 21.432 29.295 1.00 13.48 110 THR B O 1
ATOM 1837 N N . LYS B 1 111 ? 38.578 21.400 27.293 1.00 14.51 111 LYS B N 1
ATOM 1838 C CA . LYS B 1 111 ? 38.571 19.939 27.238 1.00 15.92 111 LYS B CA 1
ATOM 1839 C C . LYS B 1 111 ? 39.958 19.348 27.463 1.00 15.78 111 LYS B C 1
ATOM 1840 O O . LYS B 1 111 ? 40.080 18.266 28.056 1.00 19.15 111 LYS B O 1
ATOM 1846 N N . LYS B 1 112 ? 41.011 20.038 27.007 1.00 15.13 112 LYS B N 1
ATOM 1847 C CA . LYS B 1 112 ? 42.363 19.492 27.062 1.00 16.77 112 LYS B CA 1
ATOM 1848 C C . LYS B 1 112 ? 42.909 19.379 28.478 1.00 18.66 112 LYS B C 1
ATOM 1849 O O . LYS B 1 112 ? 43.843 18.600 28.700 1.00 22.86 112 LYS B O 1
ATOM 1855 N N . CYS B 1 113 ? 42.377 20.136 29.436 1.00 16.74 113 CYS B N 1
ATOM 1856 C CA . CYS B 1 113 ? 42.902 20.095 30.793 1.00 18.49 113 CYS B CA 1
ATOM 1857 C C . CYS B 1 113 ? 41.927 19.547 31.823 1.00 17.38 113 CYS B C 1
ATOM 1858 O O . CYS B 1 113 ? 42.288 19.499 33.004 1.00 16.47 113 CYS B O 1
ATOM 1861 N N . LEU B 1 114 ? 40.717 19.137 31.424 1.00 14.61 114 LEU B N 1
ATOM 1862 C CA . LEU B 1 114 ? 39.721 18.705 32.409 1.00 14.86 114 LEU B CA 1
ATOM 1863 C C . LEU B 1 114 ? 40.214 17.521 33.224 1.00 19.74 114 LEU B C 1
ATOM 1864 O O . LEU B 1 114 ? 40.021 17.478 34.445 1.00 17.80 114 LEU B O 1
ATOM 1869 N N . ARG B 1 115 ? 40.848 16.552 32.570 1.00 17.25 115 ARG B N 1
ATOM 1870 C CA . ARG B 1 115 ? 41.337 15.363 33.253 1.00 18.02 115 ARG B CA 1
ATOM 1871 C C . ARG B 1 115 ? 42.665 15.665 33.929 1.00 20.06 115 ARG B C 1
ATOM 1872 O O . ARG B 1 115 ? 43.653 15.994 33.262 1.00 22.77 115 ARG B O 1
ATOM 1880 N N . GLU B 1 116 ? 42.689 15.528 35.250 1.00 19.95 116 GLU B N 1
ATOM 1881 C CA . GLU B 1 116 ? 43.889 15.743 36.057 1.00 22.51 116 GLU B CA 1
ATOM 1882 C C . GLU B 1 116 ? 44.719 14.473 36.153 1.00 28.52 116 GLU B C 1
ATOM 1883 O O . GLU B 1 116 ? 44.297 13.418 35.674 1.00 28.68 116 GLU B O 1
ATOM 1889 N N . ALA C 1 1 ? 7.554 32.484 15.452 1.00 19.22 1 ALA C N 1
ATOM 1890 C CA . ALA C 1 1 ? 6.321 31.996 16.066 1.00 21.00 1 ALA C CA 1
ATOM 1891 C C . ALA C 1 1 ? 6.227 30.480 15.949 1.00 21.42 1 ALA C C 1
ATOM 1892 O O . ALA C 1 1 ? 7.138 29.831 15.437 1.00 19.62 1 ALA C O 1
ATOM 1894 N N . ASN C 1 2 ? 5.111 29.915 16.413 1.00 24.20 2 ASN C N 1
ATOM 1895 C CA . ASN C 1 2 ? 5.005 28.459 16.442 1.00 22.55 2 ASN C CA 1
ATOM 1896 C C . ASN C 1 2 ? 4.955 27.862 15.042 1.00 23.06 2 ASN C C 1
ATOM 189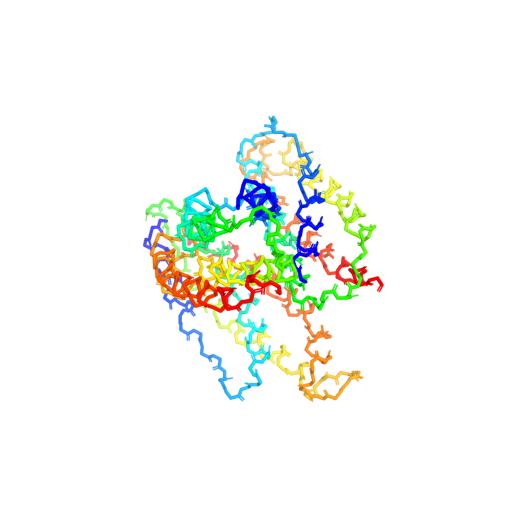7 O O . ASN C 1 2 ? 5.444 26.746 14.837 1.00 22.15 2 ASN C O 1
ATOM 1902 N N . ASN C 1 3 ? 4.388 28.572 14.065 1.00 23.24 3 ASN C N 1
ATOM 1903 C CA . ASN C 1 3 ? 4.393 28.038 12.706 1.00 22.91 3 ASN C CA 1
ATOM 1904 C C . ASN C 1 3 ? 5.819 27.879 12.191 1.00 21.88 3 ASN C C 1
ATOM 1905 O O . ASN C 1 3 ? 6.139 26.891 11.521 1.00 21.17 3 ASN C O 1
ATOM 1910 N N . HIS C 1 4 ? 6.702 28.828 12.520 1.00 18.73 4 HIS C N 1
ATOM 1911 C CA . HIS C 1 4 ? 8.102 28.689 12.121 1.00 17.55 4 HIS C CA 1
ATOM 1912 C C . HIS C 1 4 ? 8.772 27.530 12.841 1.00 15.79 4 HIS C C 1
ATOM 1913 O O . HIS C 1 4 ? 9.562 26.791 12.240 1.00 16.41 4 HIS C O 1
ATOM 1920 N N . ILE C 1 5 ? 8.505 27.380 14.139 1.00 15.70 5 ILE C N 1
ATOM 1921 C CA . ILE C 1 5 ? 9.081 26.262 14.878 1.00 16.80 5 ILE C CA 1
ATOM 1922 C C . ILE C 1 5 ? 8.686 24.933 14.243 1.00 15.82 5 ILE C C 1
ATOM 1923 O O . ILE C 1 5 ? 9.529 24.042 14.069 1.00 15.64 5 ILE C O 1
ATOM 1928 N N . ARG C 1 6 ? 7.410 24.786 13.872 1.00 17.07 6 ARG C N 1
ATOM 1929 C CA . ARG C 1 6 ? 6.950 23.529 13.283 1.00 18.71 6 ARG C CA 1
ATOM 1930 C C . ARG C 1 6 ? 7.668 23.240 11.968 1.00 19.81 6 ARG C C 1
ATOM 1931 O O . ARG C 1 6 ? 8.072 22.101 11.713 1.00 18.29 6 ARG C O 1
ATOM 1939 N N . THR C 1 7 ? 7.856 24.264 11.132 1.00 18.60 7 THR C N 1
ATOM 1940 C CA . THR C 1 7 ? 8.585 24.072 9.881 1.00 19.14 7 THR C CA 1
ATOM 1941 C C . THR C 1 7 ? 9.986 23.543 10.140 1.00 18.23 7 THR C C 1
ATOM 1942 O O . THR C 1 7 ? 10.432 22.584 9.499 1.00 17.65 7 THR C O 1
ATOM 1946 N N . VAL C 1 8 ? 10.697 24.157 11.084 1.00 15.71 8 VAL C N 1
ATOM 1947 C CA . VAL C 1 8 ? 12.064 23.743 11.376 1.00 13.62 8 VAL C CA 1
ATOM 1948 C C . VAL C 1 8 ? 12.081 22.346 11.989 1.00 15.11 8 VAL C C 1
ATOM 1949 O O . VAL C 1 8 ? 12.910 21.506 11.618 1.00 14.53 8 VAL C O 1
ATOM 1953 N N . LEU C 1 9 ? 11.155 22.064 12.916 1.00 13.23 9 LEU C N 1
ATOM 1954 C CA . LEU C 1 9 ? 11.085 20.729 13.513 1.00 13.97 9 LEU C CA 1
ATOM 1955 C C . LEU C 1 9 ? 10.916 19.669 12.443 1.00 16.23 9 LEU C C 1
ATOM 1956 O O . LEU C 1 9 ? 11.589 18.629 12.467 1.00 14.06 9 LEU C O 1
ATOM 1961 N N . LYS C 1 10 ? 10.006 19.915 11.502 1.00 15.29 10 LYS C N 1
ATOM 1962 C CA . LYS C 1 10 ? 9.741 18.936 10.457 1.00 16.20 10 LYS C CA 1
ATOM 1963 C C . LYS C 1 10 ? 10.983 18.699 9.616 1.00 15.74 10 LYS C C 1
ATOM 1964 O O . LYS C 1 10 ? 11.308 17.553 9.280 1.00 16.62 10 LYS C O 1
ATOM 1970 N N . LEU C 1 11 ? 11.709 19.765 9.286 1.00 15.47 11 LEU C N 1
ATOM 1971 C CA . LEU C 1 11 ? 12.877 19.584 8.434 1.00 15.15 11 LEU C CA 1
ATOM 1972 C C . LEU C 1 11 ? 13.989 18.831 9.166 1.00 15.11 11 LEU C C 1
ATOM 1973 O O . LEU C 1 11 ? 14.641 17.962 8.575 1.00 16.11 11 LEU C O 1
ATOM 1978 N N . PHE C 1 12 ? 14.214 19.116 10.452 1.00 14.08 12 PHE C N 1
ATOM 1979 C CA . PHE C 1 12 ? 15.215 18.320 11.165 1.00 13.54 12 PHE C CA 1
ATOM 1980 C C . PHE C 1 12 ? 14.796 16.855 11.275 1.00 14.26 12 PHE C C 1
ATOM 1981 O O . PHE C 1 12 ? 15.658 15.964 11.236 1.00 15.99 12 PHE C O 1
ATOM 1989 N N . ARG C 1 13 ? 13.490 16.580 11.370 1.00 13.85 13 ARG C N 1
ATOM 1990 C CA . ARG C 1 13 ? 13.018 15.200 11.448 1.00 13.79 13 ARG C CA 1
ATOM 1991 C C . ARG C 1 13 ? 13.319 14.416 10.174 1.00 16.84 13 ARG C C 1
ATOM 1992 O O . ARG C 1 13 ? 13.387 13.179 10.221 1.00 19.53 13 ARG C O 1
ATOM 2000 N N . THR C 1 14 ? 13.533 15.099 9.045 1.00 16.44 14 THR C N 1
ATOM 2001 C CA . THR C 1 14 ? 13.835 14.381 7.811 1.00 18.16 14 THR C CA 1
ATOM 2002 C C . THR C 1 14 ? 15.257 13.844 7.772 1.00 18.12 14 THR C C 1
ATOM 2003 O O . THR C 1 14 ? 15.530 12.981 6.933 1.00 18.68 14 THR C O 1
ATOM 2007 N N . ILE C 1 15 ? 16.162 14.312 8.641 1.00 15.85 15 ILE C N 1
ATOM 2008 C CA . ILE C 1 15 ? 17.544 13.830 8.591 1.00 15.41 15 ILE C CA 1
ATOM 2009 C C . ILE C 1 15 ? 17.583 12.337 8.899 1.00 16.49 15 ILE C C 1
ATOM 2010 O O . ILE C 1 15 ? 17.107 11.888 9.950 1.00 19.19 15 ILE C O 1
ATOM 2015 N N . ASP C 1 16 ? 18.186 11.572 7.993 1.00 16.76 16 ASP C N 1
ATOM 2016 C CA . ASP C 1 16 ? 18.221 10.109 8.038 1.00 17.75 16 ASP C CA 1
ATOM 2017 C C . ASP C 1 16 ? 19.684 9.680 7.984 1.00 15.49 16 ASP C C 1
ATOM 2018 O O . ASP C 1 16 ? 20.231 9.478 6.897 1.00 18.25 16 ASP C O 1
ATOM 2023 N N . LEU C 1 17 ? 20.307 9.554 9.154 1.00 17.16 17 LEU C N 1
ATOM 2024 C CA . LEU C 1 17 ? 21.656 9.024 9.256 1.00 17.05 17 LEU C CA 1
ATOM 2025 C C . LEU C 1 17 ? 21.647 7.506 9.101 1.00 18.77 17 LEU C C 1
ATOM 2026 O O . LEU C 1 17 ? 20.621 6.835 9.253 1.00 19.74 17 LEU C O 1
ATOM 2031 N N . ASP C 1 18 ? 22.813 6.966 8.768 1.00 17.69 18 ASP C N 1
ATOM 2032 C CA . ASP C 1 18 ? 22.980 5.529 8.562 1.00 18.49 18 ASP C CA 1
ATOM 2033 C C . ASP C 1 18 ? 23.059 4.859 9.927 1.00 20.18 18 ASP C C 1
ATOM 2034 O O . ASP C 1 18 ? 24.091 4.913 10.598 1.00 18.02 18 ASP C O 1
ATOM 2039 N N . ASP C 1 19 ? 21.970 4.207 10.341 1.00 18.38 19 ASP C N 1
ATOM 2040 C CA . ASP C 1 19 ? 21.931 3.636 11.682 1.00 21.26 19 ASP C CA 1
ATOM 2041 C C . ASP C 1 19 ? 22.695 2.325 11.797 1.00 19.57 19 ASP C C 1
ATOM 2042 O O . ASP C 1 19 ? 22.705 1.731 12.886 1.00 18.59 19 ASP C O 1
ATOM 2047 N N . SER C 1 20 ? 23.348 1.869 10.725 1.00 20.03 20 SER C N 1
ATOM 2048 C CA . SER C 1 20 ? 24.284 0.761 10.868 1.00 19.43 20 SER C CA 1
ATOM 2049 C C . SER C 1 20 ? 25.623 1.201 11.452 1.00 20.35 20 SER C C 1
ATOM 2050 O O . SER C 1 20 ? 26.414 0.336 11.850 1.00 20.98 20 SER C O 1
ATOM 2053 N N . LYS C 1 21 ? 25.895 2.505 11.506 1.00 18.49 21 LYS C N 1
ATOM 2054 C CA . LYS C 1 21 ? 27.142 3.008 12.068 1.00 17.71 21 LYS C CA 1
ATOM 2055 C C . LYS C 1 21 ? 27.213 2.739 13.569 1.00 17.72 21 LYS C C 1
ATOM 2056 O O . LYS C 1 21 ? 26.194 2.515 14.228 1.00 17.48 21 LYS C O 1
ATOM 2062 N N . LYS C 1 22 ? 28.444 2.737 14.102 1.00 17.67 22 LYS C N 1
ATOM 2063 C CA . LYS C 1 22 ? 28.654 2.532 15.540 1.00 16.93 22 LYS C CA 1
ATOM 2064 C C . LYS C 1 22 ? 27.702 3.408 16.343 1.00 17.12 22 LYS C C 1
ATOM 2065 O O . LYS C 1 22 ? 27.549 4.595 16.053 1.00 15.34 22 LYS C O 1
ATOM 2071 N N . SER C 1 23 ? 27.053 2.810 17.343 1.00 16.93 23 SER C N 1
ATOM 2072 C CA . SER C 1 23 ? 26.109 3.549 18.182 1.00 16.59 23 SER C CA 1
ATOM 2073 C C . SER C 1 23 ? 26.761 4.739 18.876 1.00 17.94 23 SER C C 1
ATOM 2074 O O . SER C 1 23 ? 26.144 5.801 18.992 1.00 17.65 23 SER C O 1
ATOM 2077 N N . PHE C 1 24 ? 27.990 4.579 19.377 1.00 19.17 24 PHE C N 1
ATOM 2078 C CA . PHE C 1 24 ? 28.624 5.709 20.048 1.00 18.00 24 PHE C CA 1
ATOM 2079 C C . PHE C 1 24 ? 29.000 6.809 19.064 1.00 17.12 24 PHE C C 1
ATOM 2080 O O . PHE C 1 24 ? 29.027 7.989 19.439 1.00 18.09 24 PHE C O 1
ATOM 2088 N N . TYR C 1 25 ? 29.258 6.459 17.800 1.00 15.65 25 TYR C N 1
ATOM 2089 C CA . TYR C 1 25 ? 29.433 7.489 16.786 1.00 15.25 25 TYR C CA 1
ATOM 2090 C C . TYR C 1 25 ? 28.124 8.238 16.543 1.00 17.88 25 TYR C C 1
ATOM 2091 O O . TYR C 1 25 ? 28.097 9.478 16.501 1.00 15.55 25 TYR C O 1
ATOM 2100 N N . LEU C 1 26 ? 27.022 7.501 16.382 1.00 16.87 26 LEU C N 1
ATOM 2101 C CA . LEU C 1 26 ? 25.744 8.144 16.078 1.00 15.03 26 LEU C CA 1
ATOM 2102 C C . LEU C 1 26 ? 25.319 9.072 17.208 1.00 15.10 26 LEU C C 1
ATOM 2103 O O . LEU C 1 26 ? 24.786 10.155 16.956 1.00 15.08 26 LEU C O 1
ATOM 2108 N N . THR C 1 27 ? 25.580 8.675 18.455 1.00 15.23 27 THR C N 1
ATOM 2109 C CA . THR C 1 27 ? 25.270 9.534 19.597 1.00 14.52 27 THR C CA 1
ATOM 2110 C C . THR C 1 27 ? 26.002 10.867 19.493 1.00 16.20 27 THR C C 1
ATOM 2111 O O . THR C 1 27 ? 25.410 11.932 19.713 1.00 14.06 27 THR C O 1
ATOM 2115 N N . ALA C 1 28 ? 27.282 10.833 19.132 1.00 14.57 28 ALA C N 1
ATOM 2116 C CA . ALA C 1 28 ? 28.035 12.073 18.968 1.00 13.11 28 ALA C CA 1
ATOM 2117 C C . ALA C 1 28 ? 27.528 12.876 17.775 1.00 13.47 28 ALA C C 1
ATOM 2118 O O . ALA C 1 28 ? 27.402 14.109 17.859 1.00 12.99 28 ALA C O 1
ATOM 2120 N N . ALA C 1 29 ? 27.260 12.206 16.650 1.00 14.00 29 ALA C N 1
ATOM 2121 C CA . ALA C 1 29 ? 26.800 12.920 15.460 1.00 12.13 29 ALA C CA 1
ATOM 2122 C C . ALA C 1 29 ? 25.479 13.623 15.735 1.00 13.79 29 ALA C C 1
ATOM 2123 O O . ALA C 1 29 ? 25.324 14.813 15.446 1.00 13.09 29 ALA C O 1
ATOM 2125 N N . LYS C 1 30 ? 24.533 12.908 16.343 1.00 13.85 30 LYS C N 1
ATOM 2126 C CA . LYS C 1 30 ? 23.235 13.496 16.641 1.00 11.94 30 LYS C CA 1
ATOM 2127 C C . LYS C 1 30 ? 23.355 14.600 17.675 1.00 12.46 30 LYS C C 1
ATOM 2128 O O . LYS C 1 30 ? 22.704 15.645 17.542 1.00 13.33 30 LYS C O 1
ATOM 2134 N N . TYR C 1 31 ? 24.193 14.403 18.699 1.00 11.57 31 TYR C N 1
ATOM 2135 C CA . TYR C 1 31 ? 24.344 15.426 19.734 1.00 11.55 31 TYR C CA 1
ATOM 2136 C C . TYR C 1 31 ? 24.810 16.742 19.126 1.00 12.36 31 TYR C C 1
ATOM 2137 O O . TYR C 1 31 ? 24.286 17.811 19.461 1.00 10.63 31 TYR C O 1
ATOM 2146 N N . GLY C 1 32 ? 25.764 16.681 18.194 1.00 12.27 32 GLY C N 1
ATOM 2147 C CA . GLY C 1 32 ? 26.245 17.908 17.575 1.00 12.46 32 GLY C CA 1
ATOM 2148 C C . GLY C 1 32 ? 25.160 18.635 16.807 1.00 12.34 32 GLY C C 1
ATOM 2149 O O . GLY C 1 32 ? 25.035 19.859 16.906 1.00 11.62 32 GLY C O 1
ATOM 2150 N N . ILE C 1 33 ? 24.383 17.895 16.015 1.00 11.09 33 ILE C N 1
ATOM 2151 C CA . ILE C 1 33 ? 23.304 18.496 15.226 1.00 11.77 33 ILE C CA 1
ATOM 2152 C C . ILE C 1 33 ? 22.258 19.100 16.149 1.00 10.96 33 ILE C C 1
ATOM 2153 O O . ILE C 1 33 ? 21.795 20.229 15.943 1.00 12.03 33 ILE C O 1
ATOM 2158 N N . GLN C 1 34 ? 21.875 18.351 17.185 1.00 11.14 34 GLN C N 1
ATOM 2159 C CA . GLN C 1 34 ? 20.833 18.804 18.104 1.00 10.13 34 GLN C CA 1
ATOM 2160 C C . GLN C 1 34 ? 21.237 20.083 18.811 1.00 11.81 34 GLN C C 1
ATOM 2161 O O . GLN C 1 34 ? 20.405 20.978 19.007 1.00 11.76 34 GLN C O 1
ATOM 2167 N N . THR C 1 35 ? 22.499 20.177 19.242 1.00 11.54 35 THR C N 1
ATOM 2168 C CA . THR C 1 35 ? 22.909 21.295 20.087 1.00 9.87 35 THR C CA 1
ATOM 2169 C C . THR C 1 35 ? 23.404 22.492 19.302 1.00 10.20 35 THR C C 1
ATOM 2170 O O . THR C 1 35 ? 23.190 23.626 19.753 1.00 12.57 35 THR C O 1
ATOM 2174 N N . GLN C 1 36 ? 24.042 22.289 18.145 1.00 10.14 36 GLN C N 1
ATOM 2175 C CA . GLN C 1 36 ? 24.629 23.422 17.435 1.00 9.82 36 GLN C CA 1
ATOM 2176 C C . GLN C 1 36 ? 23.794 23.913 16.265 1.00 12.43 36 GLN C C 1
ATOM 2177 O O . GLN C 1 36 ? 24.092 24.983 15.726 1.00 12.09 36 GLN C O 1
ATOM 2183 N N . LEU C 1 37 ? 22.773 23.169 15.849 1.00 11.06 37 LEU C N 1
ATOM 2184 C CA . LEU C 1 37 ? 21.911 23.606 14.758 1.00 10.11 37 LEU C CA 1
ATOM 2185 C C . LEU C 1 37 ? 20.453 23.640 15.189 1.00 11.56 37 LEU C C 1
ATOM 2186 O O . LEU C 1 37 ? 19.831 24.707 15.160 1.00 11.91 37 LEU C O 1
ATOM 2191 N N . ARG C 1 38 ? 19.896 22.512 15.625 1.00 11.09 38 ARG C N 1
ATOM 2192 C CA . ARG C 1 38 ? 18.456 22.445 15.839 1.00 11.26 38 ARG C CA 1
ATOM 2193 C C . ARG C 1 38 ? 18.018 23.364 16.975 1.00 11.55 38 ARG C C 1
ATOM 2194 O O . ARG C 1 38 ? 17.101 24.174 16.796 1.00 12.06 38 ARG C O 1
ATOM 2202 N N . GLU C 1 39 ? 18.643 23.236 18.152 1.00 11.34 39 GLU C N 1
ATOM 2203 C CA . GLU C 1 39 ? 18.288 24.099 19.281 1.00 11.80 39 GLU C CA 1
ATOM 2204 C C . GLU C 1 39 ? 18.416 25.576 18.938 1.00 11.47 39 GLU C C 1
ATOM 2205 O O . GLU C 1 39 ? 17.424 26.312 19.114 1.00 12.16 39 GLU C O 1
ATOM 2211 N N . PRO C 1 40 ? 19.550 26.082 18.449 1.00 10.73 40 PRO C N 1
ATOM 2212 C CA . PRO C 1 40 ? 19.654 27.536 18.283 1.00 12.71 40 PRO C CA 1
ATOM 2213 C C . PRO C 1 40 ? 18.819 28.068 17.132 1.00 12.71 40 PRO C C 1
ATOM 2214 O O . PRO C 1 40 ? 18.374 29.227 17.196 1.00 11.13 40 PRO C O 1
ATOM 2218 N N . ILE C 1 41 ? 18.574 27.272 16.089 1.00 10.87 41 ILE C N 1
ATOM 2219 C CA . ILE C 1 41 ? 17.714 27.764 15.014 1.00 10.20 41 ILE C CA 1
ATOM 2220 C C . ILE C 1 41 ? 16.261 27.811 15.476 1.00 12.06 41 ILE C C 1
ATOM 2221 O O . ILE C 1 41 ? 15.543 28.774 15.188 1.00 12.15 41 ILE C O 1
ATOM 2226 N N . ILE C 1 42 ? 15.805 26.792 16.213 1.00 11.62 42 ILE C N 1
ATOM 2227 C CA . ILE C 1 42 ? 14.459 26.852 16.783 1.00 11.48 42 ILE C CA 1
ATOM 2228 C C . ILE C 1 42 ? 14.323 28.062 17.695 1.00 13.55 42 ILE C C 1
ATOM 2229 O O . ILE C 1 42 ? 13.308 28.768 17.662 1.00 13.89 42 ILE C O 1
ATOM 2234 N N . ARG C 1 43 ? 15.359 28.345 18.489 1.00 12.83 43 ARG C N 1
ATOM 2235 C CA . ARG C 1 43 ? 15.330 29.509 19.372 1.00 12.55 43 ARG C CA 1
ATOM 2236 C C . ARG C 1 43 ? 15.127 30.799 18.582 1.00 13.78 43 ARG C C 1
ATOM 2237 O O . ARG C 1 43 ? 14.292 31.641 18.944 1.00 14.55 43 ARG C O 1
ATOM 2245 N N . ILE C 1 44 ? 15.871 30.961 17.487 1.00 13.08 44 ILE C N 1
ATOM 2246 C CA . ILE C 1 44 ? 15.748 32.165 16.663 1.00 13.59 44 ILE C CA 1
ATOM 2247 C C . ILE C 1 44 ? 14.352 32.275 16.060 1.00 14.41 44 ILE C C 1
ATOM 2248 O O . ILE C 1 44 ? 13.671 33.301 16.200 1.00 15.86 44 ILE C O 1
ATOM 2253 N N . VAL C 1 45 ? 13.903 31.232 15.360 1.00 12.92 45 VAL C N 1
ATOM 2254 C CA . VAL C 1 45 ? 12.653 31.405 14.625 1.00 13.13 45 VAL C CA 1
ATOM 2255 C C . VAL C 1 45 ? 11.461 31.471 15.566 1.00 14.74 45 VAL C C 1
ATOM 2256 O O . VAL C 1 45 ? 10.436 32.057 15.209 1.00 16.24 45 VAL C O 1
ATOM 2260 N N . GLY C 1 46 ? 11.579 30.933 16.783 1.00 16.25 46 GLY C N 1
ATOM 2261 C CA . GLY C 1 46 ? 10.486 31.069 17.734 1.00 17.18 46 GLY C CA 1
ATOM 2262 C C . GLY C 1 46 ? 10.187 32.511 18.074 1.00 18.35 46 GLY C C 1
ATOM 2263 O O . GLY C 1 46 ? 9.032 32.868 18.326 1.00 20.74 46 GLY C O 1
ATOM 2264 N N . GLY C 1 47 ? 11.217 33.359 18.073 1.00 18.39 47 GLY C N 1
ATOM 2265 C CA . GLY C 1 47 ? 11.062 34.777 18.347 1.00 18.25 47 GLY C CA 1
ATOM 2266 C C . GLY C 1 47 ? 10.463 35.587 17.214 1.00 22.28 47 GLY C C 1
ATOM 2267 O O . GLY C 1 47 ? 10.123 36.755 17.435 1.00 22.91 47 GLY C O 1
ATOM 2268 N N . TYR C 1 48 ? 10.326 35.011 16.019 1.00 19.47 48 TYR C N 1
ATOM 2269 C CA . TYR C 1 48 ? 9.759 35.754 14.898 1.00 20.13 48 TYR C CA 1
ATOM 2270 C C . TYR C 1 48 ? 8.300 36.113 15.152 1.00 22.78 48 TYR C C 1
ATOM 2271 O O . TYR C 1 48 ? 7.522 35.302 15.664 1.00 21.79 48 TYR C O 1
ATOM 2280 N N . LEU C 1 49 ? 7.920 37.328 14.766 1.00 22.39 49 LEU C N 1
ATOM 2281 C CA . LEU C 1 49 ? 6.507 37.657 14.690 1.00 25.85 49 LEU C CA 1
ATOM 2282 C C . LEU C 1 49 ? 5.820 36.690 13.728 1.00 27.36 49 LEU C C 1
ATOM 2283 O O . LEU C 1 49 ? 6.433 36.241 12.756 1.00 25.47 49 LEU C O 1
ATOM 2288 N N . PRO C 1 50 ? 4.553 36.349 13.972 1.00 29.92 50 PRO C N 1
ATOM 2289 C CA . PRO C 1 50 ? 3.880 35.365 13.106 1.00 29.24 50 PRO C CA 1
ATOM 2290 C C . PRO C 1 50 ? 3.906 35.725 11.629 1.00 32.01 50 PRO C C 1
ATOM 2291 O O . PRO C 1 50 ? 3.924 34.820 10.781 1.00 38.72 50 PRO C O 1
ATOM 2295 N N . SER C 1 51 ? 3.939 37.014 11.293 1.00 33.50 51 SER C N 1
ATOM 2296 C CA . SER C 1 51 ? 3.909 37.452 9.903 1.00 39.34 51 SER C CA 1
ATOM 2297 C C . SER C 1 51 ? 5.284 37.497 9.252 1.00 36.74 51 SER C C 1
ATOM 2298 O O . SER C 1 51 ? 5.368 37.690 8.035 1.00 36.34 51 SER C O 1
ATOM 2301 N N . THR C 1 52 ? 6.353 37.335 10.025 1.00 30.64 52 THR C N 1
ATOM 2302 C CA . THR C 1 52 ? 7.689 37.273 9.455 1.00 30.03 52 THR C CA 1
ATOM 2303 C C . THR C 1 52 ? 7.844 36.009 8.615 1.00 29.73 52 THR C C 1
ATOM 2304 O O . THR C 1 52 ? 7.373 34.933 8.989 1.00 30.76 52 THR C O 1
ATOM 2308 N N . LYS C 1 53 ? 8.495 36.143 7.464 1.00 26.28 53 LYS C N 1
ATOM 2309 C CA . LYS C 1 53 ? 8.641 35.032 6.533 1.00 24.85 53 LYS C CA 1
ATOM 2310 C C . LYS C 1 53 ? 9.970 34.323 6.773 1.00 25.41 53 LYS C C 1
ATOM 2311 O O . LYS C 1 53 ? 11.035 34.949 6.727 1.00 23.88 53 LYS C O 1
ATOM 2317 N N . LEU C 1 54 ? 9.900 33.023 7.043 1.00 22.51 54 LEU C N 1
ATOM 2318 C CA . LEU C 1 54 ? 11.081 32.173 7.140 1.00 22.56 54 LEU C CA 1
ATOM 2319 C C . LEU C 1 54 ? 11.422 31.617 5.763 1.00 23.81 54 LEU C C 1
ATOM 2320 O O . LEU C 1 54 ? 10.537 31.173 5.026 1.00 26.24 54 LEU C O 1
ATOM 2325 N N . SER C 1 55 ? 12.707 31.652 5.414 1.00 22.47 55 SER C N 1
ATOM 2326 C CA . SER C 1 55 ? 13.161 31.107 4.134 1.00 20.95 55 SER C CA 1
ATOM 2327 C C . SER C 1 55 ? 13.264 29.595 4.250 1.00 22.44 55 SER C C 1
ATOM 2328 O O . SER C 1 55 ? 14.207 29.065 4.845 1.00 20.09 55 SER C O 1
ATOM 2331 N N . GLU C 1 56 ? 12.299 28.884 3.670 1.00 25.08 56 GLU C N 1
ATOM 2332 C CA . GLU C 1 56 ? 12.387 27.430 3.692 1.00 23.59 56 GLU C CA 1
ATOM 2333 C C . GLU C 1 56 ? 13.625 26.953 2.944 1.00 21.79 56 GLU C C 1
ATOM 2334 O O . GLU C 1 56 ? 14.275 25.990 3.368 1.00 23.61 56 GLU C O 1
ATOM 2340 N N . ALA C 1 57 ? 13.993 27.646 1.860 1.00 21.77 57 ALA C N 1
ATOM 2341 C CA . ALA C 1 57 ? 15.178 27.266 1.093 1.00 22.73 57 ALA C CA 1
ATOM 2342 C C . ALA C 1 57 ? 16.441 27.345 1.941 1.00 24.41 57 ALA C C 1
ATOM 2343 O O . ALA C 1 57 ? 17.326 26.490 1.828 1.00 22.30 57 ALA C O 1
ATOM 2345 N N . CYS C 1 58 ? 16.544 28.372 2.789 1.00 19.40 58 CYS C N 1
ATOM 2346 C CA . CYS C 1 58 ? 17.686 28.481 3.694 1.00 19.04 58 CYS C CA 1
ATOM 2347 C C . CYS C 1 58 ? 17.789 27.257 4.597 1.00 20.08 58 CYS C C 1
ATOM 2348 O O . CYS C 1 58 ? 18.864 26.656 4.734 1.00 19.31 58 CYS C O 1
ATOM 2351 N N . VAL C 1 59 ? 16.678 26.879 5.235 1.00 19.33 59 VAL C N 1
ATOM 2352 C CA . VAL C 1 59 ? 16.708 25.752 6.161 1.00 17.14 59 VAL C CA 1
ATOM 2353 C C . VAL C 1 59 ? 16.988 24.454 5.414 1.00 19.03 59 VAL C C 1
ATOM 2354 O O . VAL C 1 59 ? 17.763 23.612 5.885 1.00 17.44 59 VAL C O 1
ATOM 2358 N N . LYS C 1 60 ? 16.378 24.279 4.236 1.00 20.87 60 LYS C N 1
ATOM 2359 C CA . LYS C 1 60 ? 16.591 23.061 3.456 1.00 20.90 60 LYS C CA 1
ATOM 2360 C C . LYS C 1 60 ? 18.049 22.906 3.038 1.00 19.21 60 LYS C C 1
ATOM 2361 O O . LYS C 1 60 ? 18.592 21.794 3.056 1.00 19.22 60 LYS C O 1
ATOM 2367 N N . ASN C 1 61 ? 18.697 24.001 2.637 1.00 20.11 61 ASN C N 1
ATOM 2368 C CA . ASN C 1 61 ? 20.110 23.906 2.293 1.00 19.93 61 ASN C CA 1
ATOM 2369 C C . ASN C 1 61 ? 20.945 23.523 3.506 1.00 19.06 61 ASN C C 1
ATOM 2370 O O . ASN C 1 61 ? 21.897 22.740 3.393 1.00 20.28 61 ASN C O 1
ATOM 2375 N N . MET C 1 62 ? 20.592 24.055 4.674 1.00 16.38 62 MET C N 1
ATOM 2376 C CA . MET C 1 62 ? 21.288 23.683 5.898 1.00 14.00 62 MET C CA 1
ATOM 2377 C C . MET C 1 62 ? 21.153 22.188 6.165 1.00 17.79 62 MET C C 1
ATOM 2378 O O . MET C 1 62 ? 22.133 21.530 6.529 1.00 16.36 62 MET C O 1
ATOM 2383 N N . ILE C 1 63 ? 19.945 21.639 5.990 1.00 16.73 63 ILE C N 1
ATOM 2384 C CA . ILE C 1 63 ? 19.736 20.205 6.184 1.00 17.92 63 ILE C CA 1
ATOM 2385 C C . ILE C 1 63 ? 20.622 19.419 5.233 1.00 15.36 63 ILE C C 1
ATOM 2386 O O . ILE C 1 63 ? 21.227 18.407 5.615 1.00 17.36 63 ILE C O 1
ATOM 2391 N N . SER C 1 64 ? 20.717 19.874 3.981 1.00 16.94 64 SER C N 1
ATOM 2392 C CA . SER C 1 64 ? 21.560 19.184 3.014 1.00 17.36 64 SER C CA 1
ATOM 2393 C C . SER C 1 64 ? 23.025 19.211 3.437 1.00 19.72 64 SER C C 1
ATOM 2394 O O . SER C 1 64 ? 23.733 18.205 3.316 1.00 20.37 64 SER C O 1
ATOM 2397 N N . GLU C 1 65 ? 23.496 20.347 3.954 1.00 17.24 65 GLU C N 1
ATOM 2398 C CA . GLU C 1 65 ? 24.886 20.433 4.385 1.00 17.63 65 GLU C CA 1
ATOM 2399 C C . GLU C 1 65 ? 25.175 19.578 5.616 1.00 18.42 65 GLU C C 1
ATOM 2400 O O . GLU C 1 65 ? 26.329 19.179 5.813 1.00 19.49 65 GLU C O 1
ATOM 2406 N N . VAL C 1 66 ? 24.171 19.311 6.466 1.00 15.44 66 VAL C N 1
ATOM 2407 C CA . VAL C 1 66 ? 24.380 18.411 7.607 1.00 12.79 66 VAL C CA 1
ATOM 2408 C C . VAL C 1 66 ? 24.910 17.068 7.128 1.00 16.60 66 VAL C C 1
ATOM 2409 O O . VAL C 1 66 ? 25.852 16.514 7.704 1.00 15.82 66 VAL C O 1
ATOM 2413 N N . TYR C 1 67 ? 24.327 16.533 6.053 1.00 15.70 67 TYR C N 1
ATOM 2414 C CA . TYR C 1 67 ? 24.801 15.257 5.528 1.00 15.85 67 TYR C CA 1
ATOM 2415 C C . TYR C 1 67 ? 26.262 15.331 5.095 1.00 18.67 67 TYR C C 1
ATOM 2416 O O . TYR C 1 67 ? 27.018 14.365 5.274 1.00 19.45 67 TYR C O 1
ATOM 2425 N N . GLU C 1 68 ? 26.673 16.454 4.495 1.00 17.61 68 GLU C N 1
ATOM 2426 C CA . GLU C 1 68 ? 28.065 16.607 4.081 1.00 17.39 68 GLU C CA 1
ATOM 2427 C C . GLU C 1 68 ? 28.989 16.615 5.289 1.00 19.25 68 GLU C C 1
ATOM 2428 O O . GLU C 1 68 ? 30.023 15.936 5.300 1.00 19.20 68 GLU C O 1
ATOM 2434 N N . ILE C 1 69 ? 28.642 17.413 6.302 1.00 16.70 69 ILE C N 1
ATOM 2435 C CA . ILE C 1 69 ? 29.475 17.523 7.495 1.00 16.61 69 ILE C CA 1
ATOM 2436 C C . ILE C 1 69 ? 29.514 16.203 8.254 1.00 17.81 69 ILE C C 1
ATOM 2437 O O . ILE C 1 69 ? 30.580 15.772 8.717 1.00 17.24 69 ILE C O 1
ATOM 2442 N N . GLU C 1 70 ? 28.366 15.538 8.396 1.00 16.28 70 GLU C N 1
ATOM 2443 C CA . GLU C 1 70 ? 28.366 14.246 9.074 1.00 16.43 70 GLU C CA 1
ATOM 2444 C C . GLU C 1 70 ? 29.191 13.231 8.296 1.00 16.56 70 GLU C C 1
ATOM 2445 O O . GLU C 1 70 ? 29.890 12.405 8.892 1.00 17.12 70 GLU C O 1
ATOM 2451 N N . GLY C 1 71 ? 29.131 13.276 6.962 1.00 17.53 71 GLY C N 1
ATOM 2452 C CA . GLY C 1 71 ? 29.964 12.379 6.176 1.00 18.72 71 GLY C CA 1
ATOM 2453 C C . GLY C 1 71 ? 31.444 12.593 6.431 1.00 19.27 71 GLY C C 1
ATOM 2454 O O . GLY C 1 71 ? 32.209 11.633 6.529 1.00 20.47 71 GLY C O 1
ATOM 2455 N N . ASP C 1 72 ? 31.865 13.858 6.536 1.00 19.09 72 ASP C N 1
ATOM 2456 C CA . ASP C 1 72 ? 33.264 14.159 6.830 1.00 19.76 72 ASP C CA 1
ATOM 2457 C C . ASP C 1 72 ? 33.654 13.683 8.224 1.00 17.58 72 ASP C C 1
ATOM 2458 O O . ASP C 1 72 ? 34.756 13.152 8.417 1.00 19.33 72 ASP C O 1
ATOM 2463 N N . PHE C 1 73 ? 32.768 13.889 9.202 1.00 17.54 73 PHE C N 1
ATOM 2464 C CA . PHE C 1 73 ? 32.988 13.397 10.558 1.00 16.65 73 PHE C CA 1
ATOM 2465 C C . PHE C 1 73 ? 33.194 11.892 10.548 1.00 16.31 73 PHE C C 1
ATOM 2466 O O . PHE C 1 73 ? 34.145 11.372 11.147 1.00 16.57 73 PHE C O 1
ATOM 2474 N N . TYR C 1 74 ? 32.324 11.178 9.832 1.00 15.61 74 TYR C N 1
ATOM 2475 C CA . TYR C 1 74 ? 32.429 9.725 9.786 1.00 16.42 74 TYR C CA 1
ATOM 2476 C C . TYR C 1 74 ? 33.725 9.276 9.117 1.00 18.23 74 TYR C C 1
ATOM 2477 O O . TYR C 1 74 ? 34.327 8.276 9.528 1.00 17.82 74 TYR C O 1
ATOM 2486 N N . SER C 1 75 ? 34.167 9.994 8.081 1.00 19.21 75 SER C N 1
ATOM 2487 C CA . SER C 1 75 ? 35.425 9.648 7.429 1.00 20.24 75 SER C CA 1
ATOM 2488 C C . SER C 1 75 ? 36.594 9.748 8.398 1.00 23.62 75 SER C C 1
ATOM 2489 O O . SER C 1 75 ? 37.471 8.877 8.418 1.00 24.54 75 SER C O 1
ATOM 2492 N N . LYS C 1 76 ? 36.641 10.823 9.192 1.00 21.36 76 LYS C N 1
ATOM 2493 C CA . LYS C 1 76 ? 37.738 10.972 10.140 1.00 23.55 76 LYS C CA 1
ATOM 2494 C C . LYS C 1 76 ? 37.633 9.959 11.274 1.00 24.98 76 LYS C C 1
ATOM 2495 O O . LYS C 1 76 ? 38.655 9.551 11.834 1.00 25.74 76 LYS C O 1
ATOM 2501 N N . PHE C 1 77 ? 36.407 9.545 11.618 1.00 20.94 77 PHE C N 1
ATOM 2502 C CA . PHE C 1 77 ? 36.201 8.476 12.596 1.00 20.98 77 PHE C CA 1
ATOM 2503 C C . PHE C 1 77 ? 36.685 7.140 12.062 1.00 23.44 77 PHE C C 1
ATOM 2504 O O . PHE C 1 77 ? 37.081 6.268 12.843 1.00 21.60 77 PHE C O 1
ATOM 2512 N N . SER C 1 78 ? 36.682 6.972 10.742 1.00 21.59 78 SER C N 1
ATOM 2513 C CA . SER C 1 78 ? 36.998 5.681 10.146 1.00 23.30 78 SER C CA 1
ATOM 2514 C C . SER C 1 78 ? 38.313 5.698 9.372 1.00 29.14 78 SER C C 1
ATOM 2515 O O . SER C 1 78 ? 39.390 5.795 9.971 1.00 29.85 78 SER C O 1
ATOM 2518 N N . TYR C 1 79 ? 38.237 5.600 8.039 1.00 30.29 79 TYR C N 1
ATOM 2519 C CA . TYR C 1 79 ? 39.429 5.326 7.240 1.00 31.95 79 TYR C CA 1
ATOM 2520 C C . TYR C 1 79 ? 40.424 6.480 7.239 1.00 33.08 79 TYR C C 1
ATOM 2521 O O . TYR C 1 79 ? 41.605 6.256 6.947 1.00 32.60 79 TYR C O 1
ATOM 2530 N N . ALA C 1 80 ? 39.979 7.701 7.537 1.00 31.25 80 ALA C N 1
ATOM 2531 C CA . ALA C 1 80 ? 40.850 8.868 7.572 1.00 34.12 80 ALA C CA 1
ATOM 2532 C C . ALA C 1 80 ? 41.289 9.230 8.988 1.00 35.63 80 ALA C C 1
ATOM 2533 O O . ALA C 1 80 ? 41.788 10.340 9.209 1.00 37.40 80 ALA C O 1
ATOM 2535 N N . CYS C 1 81 ? 41.101 8.328 9.951 1.00 35.08 81 CYS C N 1
ATOM 2536 C CA . CYS C 1 81 ? 41.618 8.554 11.296 1.00 38.02 81 CYS C CA 1
ATOM 2537 C C . CYS C 1 81 ? 43.130 8.396 11.293 1.00 42.78 81 CYS C C 1
ATOM 2538 O O . CYS C 1 81 ? 43.654 7.377 10.836 1.00 42.64 81 CYS C O 1
ATOM 2541 N N . GLU C 1 82 ? 43.833 9.396 11.820 1.00 49.12 82 GLU C N 1
ATOM 2542 C CA . GLU C 1 82 ? 45.275 9.468 11.614 1.00 50.34 82 GLU C CA 1
ATOM 2543 C C . GLU C 1 82 ? 46.082 8.722 12.673 1.00 51.12 82 GLU C C 1
ATOM 2544 O O . GLU C 1 82 ? 47.108 8.117 12.345 1.00 49.80 82 GLU C O 1
ATOM 2550 N N . ASP C 1 83 ? 45.644 8.740 13.934 1.00 50.90 83 ASP C N 1
ATOM 2551 C CA . ASP C 1 83 ? 46.500 8.342 15.044 1.00 51.92 83 ASP C CA 1
ATOM 2552 C C . ASP C 1 83 ? 46.073 7.066 15.756 1.00 47.34 83 ASP C C 1
ATOM 2553 O O . ASP C 1 83 ? 46.855 6.543 16.557 1.00 47.48 83 ASP C O 1
ATOM 2558 N N . HIS C 1 84 ? 44.867 6.556 15.507 1.00 45.96 84 HIS C N 1
ATOM 2559 C CA . HIS C 1 84 ? 44.378 5.381 16.218 1.00 42.32 84 HIS C CA 1
ATOM 2560 C C . HIS C 1 84 ? 43.659 4.455 15.245 1.00 36.34 84 HIS C C 1
ATOM 2561 O O . HIS C 1 84 ? 43.500 4.763 14.059 1.00 36.55 84 HIS C O 1
ATOM 2568 N N . ALA C 1 85 ? 43.217 3.313 15.768 1.00 34.21 85 ALA C N 1
ATOM 2569 C CA . ALA C 1 85 ? 42.535 2.317 14.947 1.00 35.46 85 ALA C CA 1
ATOM 2570 C C . ALA C 1 85 ? 41.164 2.833 14.529 1.00 31.43 85 ALA C C 1
ATOM 2571 O O . ALA C 1 85 ? 40.413 3.334 15.375 1.00 32.29 85 ALA C O 1
ATOM 2573 N N . PRO C 1 86 ? 40.803 2.735 13.247 1.00 28.94 86 PRO C N 1
ATOM 2574 C CA . PRO C 1 86 ? 39.490 3.218 12.808 1.00 28.58 86 PRO C CA 1
ATOM 2575 C C . PRO C 1 86 ? 38.363 2.621 13.642 1.00 25.55 86 PRO C C 1
ATOM 2576 O O . PRO C 1 86 ? 38.431 1.476 14.092 1.00 28.78 86 PRO C O 1
ATOM 2580 N N . TYR C 1 87 ? 37.334 3.439 13.869 1.00 21.73 87 TYR C N 1
ATOM 2581 C CA . TYR C 1 87 ? 36.114 3.121 14.607 1.00 22.23 87 TYR C CA 1
ATOM 2582 C C . TYR C 1 87 ? 36.331 3.036 16.111 1.00 23.99 87 TYR C C 1
ATOM 2583 O O . TYR C 1 87 ? 35.403 2.664 16.835 1.00 24.50 87 TYR C O 1
ATOM 2592 N N . SER C 1 88 ? 37.519 3.375 16.601 1.00 23.41 88 SER C N 1
ATOM 2593 C CA . SER C 1 88 ? 37.776 3.358 18.033 1.00 28.66 88 SER C CA 1
ATOM 2594 C C . SER C 1 88 ? 37.175 4.591 18.710 1.00 27.59 88 SER C C 1
ATOM 2595 O O . SER C 1 88 ? 36.888 5.608 18.074 1.00 26.20 88 SER C O 1
ATOM 2598 N N . VAL C 1 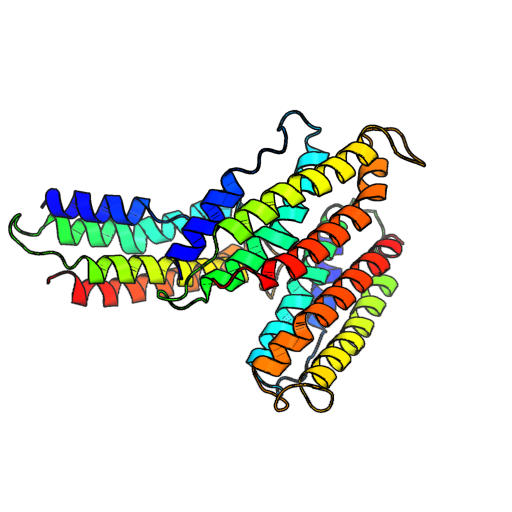89 ? 36.995 4.489 20.030 1.00 30.57 89 VAL C N 1
ATOM 2599 C CA . VAL C 1 89 ? 36.565 5.653 20.801 1.00 26.58 89 VAL C CA 1
ATOM 2600 C C . VAL C 1 89 ? 37.609 6.756 20.718 1.00 28.01 89 VAL C C 1
ATOM 2601 O O . VAL C 1 89 ? 37.265 7.947 20.700 1.00 25.55 89 VAL C O 1
ATOM 2605 N N . GLU C 1 90 ? 38.889 6.384 20.631 1.00 29.80 90 GLU C N 1
ATOM 2606 C CA . GLU C 1 90 ? 39.953 7.370 20.462 1.00 30.84 90 GLU C CA 1
ATOM 2607 C C . GLU C 1 90 ? 39.802 8.136 19.152 1.00 29.21 90 GLU C C 1
ATOM 2608 O O . GLU C 1 90 ? 39.959 9.362 19.116 1.00 26.80 90 GLU C O 1
ATOM 2614 N N . CYS C 1 91 ? 39.524 7.431 18.052 1.00 27.81 91 CYS C N 1
ATOM 2615 C CA . CYS C 1 91 ? 39.333 8.129 16.787 1.00 26.06 91 CYS C CA 1
ATOM 2616 C C . CYS C 1 91 ? 38.140 9.070 16.865 1.00 25.56 91 CYS C C 1
ATOM 2617 O O . CYS C 1 91 ? 38.171 10.171 16.301 1.00 26.14 91 CYS C O 1
ATOM 2620 N N . LEU C 1 92 ? 37.082 8.658 17.569 1.00 22.56 92 LEU C N 1
ATOM 2621 C CA . LEU C 1 92 ? 35.922 9.527 17.732 1.00 21.83 92 LEU C CA 1
ATOM 2622 C C . LEU C 1 92 ? 36.300 10.790 18.494 1.00 21.16 92 LEU C C 1
ATOM 2623 O O . LEU C 1 92 ? 35.963 11.906 18.076 1.00 21.11 92 LEU C O 1
ATOM 2628 N N . GLU C 1 93 ? 37.029 10.639 19.602 1.00 23.75 93 GLU C N 1
ATOM 2629 C CA . GLU C 1 93 ? 37.413 11.814 20.378 1.00 24.66 93 GLU C CA 1
ATOM 2630 C C . GLU C 1 93 ? 38.272 12.758 19.546 1.00 24.78 93 GLU C C 1
ATOM 2631 O O . GLU C 1 93 ? 38.080 13.982 19.589 1.00 25.33 93 GLU C O 1
ATOM 2637 N N . ASP C 1 94 ? 39.183 12.203 18.741 1.00 25.56 94 ASP C N 1
ATOM 2638 C CA . ASP C 1 94 ? 40.070 13.024 17.921 1.00 24.97 94 ASP C CA 1
ATOM 2639 C C . ASP C 1 94 ? 39.303 13.797 16.855 1.00 24.69 94 ASP C C 1
ATOM 2640 O O . ASP C 1 94 ? 39.767 14.849 16.399 1.00 27.55 94 ASP C O 1
ATOM 2645 N N . ALA C 1 95 ? 38.138 13.302 16.443 1.00 21.85 95 ALA C N 1
ATOM 2646 C CA . ALA C 1 95 ? 37.373 13.947 15.385 1.00 21.62 95 ALA C CA 1
ATOM 2647 C C . ALA C 1 95 ? 36.354 14.957 15.897 1.00 18.31 95 ALA C C 1
ATOM 2648 O O . ALA C 1 95 ? 35.785 15.691 15.080 1.00 19.13 95 ALA C O 1
ATOM 2650 N N . ARG C 1 96 ? 36.130 15.029 17.218 1.00 19.66 96 ARG C N 1
ATOM 2651 C CA . ARG C 1 96 ? 35.031 15.826 17.759 1.00 19.70 96 ARG C CA 1
ATOM 2652 C C . ARG C 1 96 ? 35.192 17.302 17.441 1.00 19.47 96 ARG C C 1
ATOM 2653 O O . ARG C 1 96 ? 34.218 17.973 17.087 1.00 16.33 96 ARG C O 1
ATOM 2661 N N . ASP C 1 97 ? 36.409 17.832 17.595 1.00 17.62 97 ASP C N 1
ATOM 2662 C CA . ASP C 1 97 ? 36.582 19.280 17.511 1.00 17.60 97 ASP C CA 1
ATOM 2663 C C . ASP C 1 97 ? 36.286 19.809 16.112 1.00 18.26 97 ASP C C 1
ATOM 2664 O O . ASP C 1 97 ? 35.636 20.849 15.973 1.00 16.68 97 ASP C O 1
ATOM 2669 N N . ASP C 1 98 ? 36.755 19.124 15.065 1.00 18.59 98 ASP C N 1
ATOM 2670 C CA . ASP C 1 98 ? 36.482 19.595 13.708 1.00 20.04 98 ASP C CA 1
ATOM 2671 C C . ASP C 1 98 ? 34.995 19.525 13.390 1.00 18.12 98 ASP C C 1
ATOM 2672 O O . ASP C 1 98 ? 34.459 20.388 12.686 1.00 17.03 98 ASP C O 1
ATOM 2677 N N . TYR C 1 99 ? 34.319 18.483 13.871 1.00 16.81 99 TYR C N 1
ATOM 2678 C CA . TYR C 1 99 ? 32.880 18.366 13.671 1.00 14.50 99 TYR C CA 1
ATOM 2679 C C . TYR C 1 99 ? 32.158 19.533 14.321 1.00 14.13 99 TYR C C 1
ATOM 2680 O O . TYR C 1 99 ? 31.330 20.200 13.691 1.00 14.49 99 TYR C O 1
ATOM 2689 N N . LEU C 1 100 ? 32.474 19.790 15.589 1.00 14.30 100 LEU C N 1
ATOM 2690 C CA . LEU C 1 100 ? 31.921 20.933 16.305 1.00 14.06 100 LEU C CA 1
ATOM 2691 C C . LEU C 1 100 ? 32.132 22.225 15.530 1.00 15.45 100 LEU C C 1
ATOM 2692 O O . LEU C 1 100 ? 31.194 23.015 15.345 1.00 14.07 100 LEU C O 1
ATOM 2697 N N . THR C 1 101 ? 33.359 22.446 15.056 1.00 14.68 101 THR C N 1
ATOM 2698 C CA . THR C 1 101 ? 33.686 23.678 14.350 1.00 16.54 101 THR C CA 1
ATOM 2699 C C . THR C 1 101 ? 32.877 23.805 13.069 1.00 15.79 101 THR C C 1
ATOM 2700 O O . THR C 1 101 ? 32.334 24.877 12.769 1.00 17.48 101 THR C O 1
ATOM 2704 N N . GLN C 1 102 ? 32.770 22.718 12.307 1.00 15.68 102 GLN C N 1
ATOM 2705 C CA . GLN C 1 102 ? 32.022 22.788 11.058 1.00 16.58 102 GLN C CA 1
ATOM 2706 C C . GLN C 1 102 ? 30.542 23.046 11.307 1.00 14.88 102 GLN C C 1
ATOM 2707 O O . GLN C 1 102 ? 29.914 23.811 10.564 1.00 15.77 102 GLN C O 1
ATOM 2713 N N . LEU C 1 103 ? 29.973 22.441 12.358 1.00 12.15 103 LEU C N 1
ATOM 2714 C CA . LEU C 1 103 ? 28.571 22.690 12.690 1.00 11.09 103 LEU C CA 1
ATOM 2715 C C . LEU C 1 103 ? 28.340 24.144 13.072 1.00 13.22 103 LEU C C 1
ATOM 2716 O O . LEU C 1 103 ? 27.351 24.752 12.647 1.00 12.87 103 LEU C O 1
ATOM 2721 N N . VAL C 1 104 ? 29.234 24.710 13.887 1.00 11.51 104 VAL C N 1
ATOM 2722 C CA . VAL C 1 104 ? 29.090 26.105 14.299 1.00 12.01 104 VAL C CA 1
ATOM 2723 C C . VAL C 1 104 ? 29.214 27.035 13.097 1.00 13.77 104 VAL C C 1
ATOM 2724 O O . VAL C 1 104 ? 28.457 28.009 12.978 1.00 13.66 104 VAL C O 1
ATOM 2728 N N . GLU C 1 105 ? 30.149 26.749 12.181 1.00 14.61 105 GLU C N 1
ATOM 2729 C CA . GLU C 1 105 ? 30.254 27.573 10.974 1.00 13.86 105 GLU C CA 1
ATOM 2730 C C . GLU C 1 105 ? 28.984 27.491 10.127 1.00 16.58 105 GLU C C 1
ATOM 2731 O O . GLU C 1 105 ? 28.521 28.512 9.599 1.00 15.45 105 GLU C O 1
ATOM 2737 N N . LEU C 1 106 ? 28.406 26.291 9.990 1.00 13.17 106 LEU C N 1
ATOM 2738 C CA . LEU C 1 106 ? 27.149 26.148 9.253 1.00 12.75 106 LEU C CA 1
ATOM 2739 C C . LEU C 1 106 ? 26.023 26.912 9.935 1.00 13.02 106 LEU C C 1
ATOM 2740 O O . LEU C 1 106 ? 25.190 27.535 9.266 1.00 14.75 106 LEU C O 1
ATOM 2745 N N . PHE C 1 107 ? 25.986 26.887 11.269 1.00 13.31 107 PHE C N 1
ATOM 2746 C CA . PHE C 1 107 ? 24.978 27.664 11.979 1.00 12.45 107 PHE C CA 1
ATOM 2747 C C . PHE C 1 107 ? 25.104 29.150 11.662 1.00 12.80 107 PHE C C 1
ATOM 2748 O O . PHE C 1 107 ? 24.108 29.818 11.352 1.00 12.62 107 PHE C O 1
ATOM 2756 N N . LYS C 1 108 ? 26.325 29.689 11.736 1.00 12.44 108 LYS C N 1
ATOM 2757 C CA . LYS C 1 108 ? 26.508 31.117 11.484 1.00 12.31 108 LYS C CA 1
ATOM 2758 C C . LYS C 1 108 ? 26.134 31.472 10.053 1.00 15.13 108 LYS C C 1
ATOM 2759 O O . LYS C 1 108 ? 25.538 32.528 9.810 1.00 15.63 108 LYS C O 1
ATOM 2765 N N . GLU C 1 109 ? 26.459 30.597 9.095 1.00 13.50 109 GLU C N 1
ATOM 2766 C CA . GLU C 1 109 ? 26.085 30.880 7.711 1.00 14.96 109 GLU C CA 1
ATOM 2767 C C . GLU C 1 109 ? 24.573 30.855 7.551 1.00 14.86 109 GLU C C 1
ATOM 2768 O O . GLU C 1 109 ? 24.003 31.712 6.858 1.00 16.31 109 GLU C O 1
ATOM 2774 N N . THR C 1 110 ? 23.918 29.889 8.200 1.00 15.24 110 THR C N 1
ATOM 2775 C CA . THR C 1 110 ? 22.472 29.721 8.089 1.00 14.18 110 THR C CA 1
ATOM 2776 C C . THR C 1 110 ? 21.725 30.912 8.674 1.00 16.68 110 THR C C 1
ATOM 2777 O O . THR C 1 110 ? 20.717 31.353 8.110 1.00 16.94 110 THR C O 1
ATOM 2781 N N . LYS C 1 111 ? 22.209 31.455 9.796 1.00 14.37 111 LYS C N 1
ATOM 2782 C CA . LYS C 1 111 ? 21.582 32.639 10.386 1.00 14.65 111 LYS C CA 1
ATOM 2783 C C . LYS C 1 111 ? 21.394 33.750 9.366 1.00 17.64 111 LYS C C 1
ATOM 2784 O O . LYS C 1 111 ? 20.411 34.501 9.425 1.00 19.50 111 LYS C O 1
ATOM 2790 N N . LYS C 1 112 ? 22.341 33.891 8.437 1.00 16.87 112 LYS C N 1
ATOM 2791 C CA . LYS C 1 112 ? 22.289 35.000 7.502 1.00 18.01 112 LYS C CA 1
ATOM 2792 C C . LYS C 1 112 ? 21.120 34.912 6.532 1.00 18.44 112 LYS C C 1
ATOM 2793 O O . LYS C 1 112 ? 20.697 35.953 6.017 1.00 23.46 112 LYS C O 1
ATOM 2799 N N . CYS C 1 113 ? 20.586 33.717 6.269 1.00 19.59 113 CYS C N 1
ATOM 2800 C CA . CYS C 1 113 ? 19.539 33.564 5.262 1.00 21.30 113 CYS C CA 1
ATOM 2801 C C . CYS C 1 113 ? 18.181 33.173 5.829 1.00 18.88 113 CYS C C 1
ATOM 2802 O O . CYS C 1 113 ? 17.246 32.949 5.046 1.00 19.80 113 CYS C O 1
ATOM 2805 N N . LEU C 1 114 ? 18.041 33.085 7.152 1.00 18.37 114 LEU C N 1
ATOM 2806 C CA . LEU C 1 114 ? 16.792 32.589 7.724 1.00 20.18 114 LEU C CA 1
ATOM 2807 C C . LEU C 1 114 ? 15.622 33.509 7.394 1.00 19.92 114 LEU C C 1
ATOM 2808 O O . LEU C 1 114 ? 14.533 33.040 7.047 1.00 21.05 114 LEU C O 1
ATOM 2813 N N . ARG C 1 115 ? 15.828 34.819 7.489 1.00 20.04 115 ARG C N 1
ATOM 2814 C CA . ARG C 1 115 ? 14.777 35.775 7.177 1.00 23.87 115 ARG C CA 1
ATOM 2815 C C . ARG C 1 115 ? 14.658 35.934 5.672 1.00 27.93 115 ARG C C 1
ATOM 2816 O O . ARG C 1 115 ? 15.612 36.349 5.004 1.00 26.46 115 ARG C O 1
ATOM 2824 N N . GLU C 1 116 ? 13.492 35.603 5.139 1.00 27.63 116 GLU C N 1
ATOM 2825 C CA . GLU C 1 116 ? 13.255 35.764 3.716 1.00 32.25 116 GLU C CA 1
ATOM 2826 C C . GLU C 1 116 ? 13.079 37.236 3.362 1.00 36.42 116 GLU C C 1
ATOM 2827 O O . GLU C 1 116 ? 12.669 38.043 4.201 1.00 35.13 116 GLU C O 1
#